Protein 6ESX (pdb70)

Secondary structure (DSSP, 8-state):
-PEEE-TTTHIIIIIT-SS-EEEEEE-TT-HHHHHSHHHHHHHHHHTTTT-EEEEEETTT--HHHHHHT--SSSEEEEEETTEEEEEEES---HHHHHHHHHHHHHHHHH-/-PEE--TTTHIIIIIT-SS-EEEEEE-TT-HHHHHHHHHHHHHHHHTTTT-EEEEEETTT--HHHHHTT--SSSEEEEEETTEEEEEEES---HHHHHHHHHHHHHHHH-/-PEEE-TTTHIIIIIT-SS-EEEEEE-TT-HHHHHHHHHHHHHHHHTTTT-EEEEEETTT--HHHHHTT--SSSEEEEEETTEEEEEEES---HHHHHHHHHHHHHHHHT-

CATH classification: 3.40.30.10

Structure (mmCIF, N/CA/C/O backbone):
data_6ESX
#
_entry.id   6ESX
#
_cell.length_a   85.100
_cell.length_b   85.100
_cell.length_c   105.380
_cell.angle_alpha   90.00
_cell.angle_beta   90.00
_cell.angle_gamma   120.00
#
_symmetry.space_group_name_H-M   'P 65'
#
loop_
_entity.id
_entity.type
_entity.pdbx_description
1 polymer 'Thioredoxin 1'
2 water water
#
loop_
_atom_site.group_PDB
_atom_site.id
_atom_site.type_symbol
_atom_site.label_atom_id
_atom_site.label_alt_id
_atom_site.label_comp_id
_atom_site.label_asym_id
_atom_site.label_entity_id
_atom_site.label_seq_id
_atom_site.pdbx_PDB_ins_code
_atom_site.Cartn_x
_atom_site.Cartn_y
_atom_site.Cartn_z
_atom_site.occupancy
_atom_site.B_iso_or_equiv
_atom_site.auth_seq_id
_atom_site.auth_comp_id
_atom_site.auth_asym_id
_atom_site.auth_atom_id
_atom_site.pdbx_PDB_model_num
ATOM 1 N N . SER A 1 2 ? 9.546 32.435 68.879 1.00 11.45 2 SER A N 1
ATOM 2 C CA . SER A 1 2 ? 8.602 32.697 67.776 1.00 26.59 2 SER A CA 1
ATOM 3 C C . SER A 1 2 ? 9.276 32.483 66.421 1.00 27.45 2 SER A C 1
ATOM 4 O O . SER A 1 2 ? 10.501 32.517 66.336 1.00 26.29 2 SER A O 1
ATOM 7 N N . THR A 1 3 ? 8.478 32.299 65.362 1.00 27.47 3 THR A N 1
ATOM 8 C CA . THR A 1 3 ? 8.998 32.032 64.023 1.00 14.95 3 THR A CA 1
ATOM 9 C C . THR A 1 3 ? 9.347 33.318 63.283 1.00 21.45 3 THR A C 1
ATOM 10 O O . THR A 1 3 ? 8.756 34.378 63.515 1.00 34.52 3 THR A O 1
ATOM 14 N N . VAL A 1 4 ? 10.310 33.196 62.370 1.00 17.49 4 VAL A N 1
ATOM 15 C CA . VAL A 1 4 ? 10.774 34.295 61.530 1.00 14.76 4 VAL A CA 1
ATOM 16 C C . VAL A 1 4 ? 9.954 34.281 60.247 1.00 14.57 4 VAL A C 1
ATOM 17 O O . VAL A 1 4 ? 9.941 33.276 59.533 1.00 27.41 4 VAL A O 1
ATOM 21 N N . ALA A 1 5 ? 9.297 35.395 59.926 1.00 20.08 5 ALA A N 1
ATOM 22 C CA . ALA A 1 5 ? 8.558 35.505 58.670 1.00 20.01 5 ALA A CA 1
ATOM 23 C C . ALA A 1 5 ? 9.498 36.001 57.578 1.00 27.20 5 ALA A C 1
ATOM 24 O O . ALA A 1 5 ? 10.060 37.097 57.679 1.00 35.02 5 ALA A O 1
ATOM 26 N N . VAL A 1 6 ? 9.675 35.195 56.544 1.00 26.79 6 VAL A N 1
ATOM 27 C CA . VAL A 1 6 ? 10.629 35.478 55.486 1.00 10.20 6 VAL A CA 1
ATOM 28 C C . VAL A 1 6 ? 9.882 35.769 54.191 1.00 12.96 6 VAL A C 1
ATOM 29 O O . VAL A 1 6 ? 8.891 35.101 53.872 1.00 18.39 6 VAL A O 1
ATOM 33 N N . THR A 1 7 ? 10.363 36.774 53.446 1.00 19.14 7 THR A N 1
ATOM 34 C CA . THR A 1 7 ? 9.836 37.196 52.147 1.00 16.88 7 THR A CA 1
ATOM 35 C C . THR A 1 7 ? 10.854 36.909 51.050 1.00 16.51 7 THR A C 1
ATOM 36 O O . THR A 1 7 ? 11.971 36.454 51.307 1.00 21.15 7 THR A O 1
ATOM 40 N N . ASP A 1 8 ? 10.458 37.172 49.804 1.00 17.34 8 ASP A N 1
ATOM 41 C CA . ASP A 1 8 ? 11.399 36.999 48.699 1.00 15.44 8 ASP A CA 1
ATOM 42 C C . ASP A 1 8 ? 12.588 37.929 48.853 1.00 16.09 8 ASP A C 1
ATOM 43 O O . ASP A 1 8 ? 13.718 37.570 48.507 1.00 23.57 8 ASP A O 1
ATOM 48 N N . ALA A 1 9 ? 12.350 39.129 49.383 1.00 21.47 9 ALA A N 1
ATOM 49 C CA . ALA A 1 9 ? 13.419 40.111 49.513 1.00 16.48 9 ALA A CA 1
ATOM 50 C C . ALA A 1 9 ? 14.400 39.734 50.619 1.00 24.38 9 ALA A C 1
ATOM 51 O O . ALA A 1 9 ? 15.598 40.046 50.522 1.00 20.00 9 ALA A O 1
ATOM 53 N N . THR A 1 10 ? 13.910 39.073 51.673 1.00 22.90 10 THR A N 1
ATOM 54 C CA . THR A 1 10 ? 14.703 38.732 52.847 1.00 20.98 10 THR A CA 1
ATOM 55 C C . THR A 1 10 ? 15.167 37.280 52.883 1.00 17.66 10 THR A C 1
ATOM 56 O O . THR A 1 10 ? 15.827 36.889 53.847 1.00 16.78 10 THR A O 1
ATOM 60 N N . PHE A 1 11 ? 14.860 36.477 51.863 1.00 26.78 11 PHE A N 1
ATOM 61 C CA . PHE A 1 11 ? 15.164 35.052 51.945 1.00 24.29 11 PHE A CA 1
ATOM 62 C C . PHE A 1 11 ? 16.660 34.770 51.968 1.00 25.92 11 PHE A C 1
ATOM 63 O O . PHE A 1 11 ? 17.118 33.874 52.688 1.00 24.35 11 PHE A O 1
ATOM 71 N N . GLU A 1 12 ? 17.445 35.488 51.180 1.00 26.43 12 GLU A N 1
ATOM 72 C CA . GLU A 1 12 ? 18.846 35.114 51.167 1.00 24.73 12 GLU A CA 1
ATOM 73 C C . GLU A 1 12 ? 19.523 35.514 52.481 1.00 29.01 12 GLU A C 1
ATOM 74 O O . GLU A 1 12 ? 20.401 34.792 52.966 1.00 35.40 12 GLU A O 1
ATOM 80 N N . ALA A 1 13 ? 19.081 36.607 53.115 1.00 19.53 13 ALA A N 1
ATOM 81 C CA . ALA A 1 13 ? 19.708 37.003 54.374 1.00 10.21 13 ALA A CA 1
ATOM 82 C C . ALA A 1 13 ? 19.163 36.205 55.557 1.00 20.87 13 ALA A C 1
ATOM 83 O O . ALA A 1 13 ? 19.921 35.851 56.468 1.00 25.42 13 ALA A O 1
ATOM 85 N N . ASP A 1 14 ? 17.850 35.953 55.599 1.00 14.69 14 ASP A N 1
ATOM 86 C CA . ASP A 1 14 ? 17.275 35.208 56.718 1.00 16.99 14 ASP A CA 1
ATOM 87 C C . ASP A 1 14 ? 17.562 33.713 56.635 1.00 17.68 14 ASP A C 1
ATOM 88 O O . ASP A 1 14 ? 17.589 33.037 57.672 1.00 24.30 14 ASP A O 1
ATOM 93 N N . VAL A 1 15 ? 17.794 33.178 55.435 1.00 17.73 15 VAL A N 1
ATOM 94 C CA . VAL A 1 15 ? 17.895 31.734 55.276 1.00 10.46 15 VAL A CA 1
ATOM 95 C C . VAL A 1 15 ? 19.213 31.270 54.647 1.00 11.80 15 VAL A C 1
ATOM 96 O O . VAL A 1 15 ? 19.937 30.457 55.240 1.00 10.63 15 VAL A O 1
ATOM 100 N N . LEU A 1 16 ? 19.556 31.737 53.446 1.00 10.47 16 LEU A N 1
ATOM 101 C CA . LEU A 1 16 ? 20.715 31.102 52.823 1.00 10.57 16 LEU A CA 1
ATOM 102 C C . LEU A 1 16 ? 22.021 31.547 53.462 1.00 10.62 16 LEU A C 1
ATOM 103 O O . LEU A 1 16 ? 22.989 30.779 53.466 1.00 16.94 16 LEU A O 1
ATOM 108 N N . LYS A 1 17 ? 22.053 32.725 54.084 1.00 10.54 17 LYS A N 1
ATOM 109 C CA . LYS A 1 17 ? 23.244 33.171 54.795 1.00 13.83 17 LYS A CA 1
ATOM 110 C C . LYS A 1 17 ? 23.152 32.928 56.304 1.00 28.04 17 LYS A C 1
ATOM 111 O O . LYS A 1 17 ? 23.965 33.470 57.061 1.00 31.35 17 LYS A O 1
ATOM 115 N N . SER A 1 18 ? 22.241 32.055 56.746 1.00 33.60 18 SER A N 1
ATOM 116 C CA . SER A 1 18 ? 22.128 31.712 58.162 1.00 23.31 18 SER A CA 1
ATOM 117 C C . SER A 1 18 ? 23.294 30.839 58.617 1.00 26.99 18 SER A C 1
ATOM 118 O O . SER A 1 18 ? 23.722 29.919 57.912 1.00 40.67 18 SER A O 1
ATOM 121 N N . SER A 1 19 ? 23.781 31.114 59.825 1.00 21.62 19 SER A N 1
ATOM 122 C CA . SER A 1 19 ? 24.839 30.350 60.469 1.00 19.58 19 SER A CA 1
ATOM 123 C C . SER A 1 19 ? 24.282 29.151 61.223 1.00 29.82 19 SER A C 1
ATOM 124 O O . SER A 1 19 ? 24.952 28.610 62.108 1.00 41.82 19 SER A O 1
ATOM 126 N N . LYS A 1 20 ? 23.044 28.768 60.931 1.00 29.15 20 LYS A N 1
ATOM 127 C CA . LYS A 1 20 ? 22.361 27.692 61.631 1.00 29.91 20 LYS A CA 1
ATOM 128 C C . LYS A 1 20 ? 21.403 27.019 60.664 1.00 28.61 20 LYS A C 1
ATOM 129 O O . LYS A 1 20 ? 20.969 27.653 59.694 1.00 31.29 20 LYS A O 1
ATOM 135 N N . PRO A 1 21 ? 21.077 25.744 60.871 1.00 29.14 21 PRO A N 1
ATOM 136 C CA . PRO A 1 21 ? 20.001 25.124 60.086 1.00 22.59 21 PRO A CA 1
ATOM 137 C C . PRO A 1 21 ? 18.731 25.964 60.149 1.00 22.38 21 PRO A C 1
ATOM 138 O O . PRO A 1 21 ? 18.356 26.491 61.202 1.00 23.88 21 PRO A O 1
ATOM 142 N N . VAL A 1 22 ? 18.065 26.097 59.011 1.00 11.12 22 VAL A N 1
ATOM 143 C CA . VAL A 1 22 ? 16.784 26.783 58.944 1.00 12.81 22 VAL A CA 1
ATOM 144 C C . VAL A 1 22 ? 15.737 25.782 58.492 1.00 11.06 22 VAL A C 1
ATOM 145 O O . VAL A 1 22 ? 15.966 25.020 57.549 1.00 12.91 22 VAL A O 1
ATOM 149 N N . LEU A 1 23 ? 14.610 25.761 59.174 1.00 11.08 23 LEU A N 1
ATOM 150 C CA . LEU A 1 23 ? 13.455 25.015 58.705 1.00 13.54 23 LEU A CA 1
ATOM 151 C C . LEU A 1 23 ? 12.483 26.006 58.094 1.00 10.98 23 LEU A C 1
ATOM 152 O O . LEU A 1 23 ? 11.820 26.758 58.811 1.00 10.95 23 LEU A O 1
ATOM 157 N N . VAL A 1 24 ? 12.382 25.987 56.772 1.00 11.96 24 VAL A N 1
ATOM 158 C CA . VAL A 1 24 ? 11.515 26.901 56.045 1.00 11.39 24 VAL A CA 1
ATOM 159 C C . VAL A 1 24 ? 10.187 26.201 55.803 1.00 15.88 24 VAL A C 1
ATOM 160 O O . VAL A 1 24 ? 10.144 25.097 55.247 1.00 20.20 24 VAL A O 1
ATOM 164 N N . ASP A 1 25 ? 9.102 26.835 56.221 1.00 14.17 25 ASP A N 1
ATOM 165 C CA . ASP A 1 25 ? 7.771 26.285 56.050 1.00 11.79 25 ASP A CA 1
ATOM 166 C C . ASP A 1 25 ? 7.017 27.131 55.046 1.00 15.75 25 ASP A C 1
ATOM 167 O O . ASP A 1 25 ? 6.867 28.343 55.233 1.00 21.65 25 ASP A O 1
ATOM 172 N N . PHE A 1 26 ? 6.588 26.494 53.964 1.00 14.10 26 PHE A N 1
ATOM 173 C CA . PHE A 1 26 ? 5.805 27.140 52.926 1.00 16.60 26 PHE A CA 1
ATOM 174 C C . PHE A 1 26 ? 4.317 26.961 53.196 1.00 22.33 26 PHE A C 1
ATOM 175 O O . PHE A 1 26 ? 3.850 25.838 53.420 1.00 26.64 26 PHE A O 1
ATOM 183 N N . TRP A 1 27 ? 3.584 28.071 53.217 1.00 10.66 27 TRP A N 1
ATOM 184 C CA . TRP A 1 27 ? 2.177 28.031 53.580 1.00 10.74 27 TRP A CA 1
ATOM 185 C C . TRP A 1 27 ? 1.385 29.057 52.770 1.00 22.95 27 TRP A C 1
ATOM 186 O O . TRP A 1 27 ? 1.942 29.923 52.080 1.00 10.53 27 TRP A O 1
ATOM 197 N N . ALA A 1 28 ? 0.061 28.970 52.901 1.00 12.88 28 ALA A N 1
ATOM 198 C CA . ALA A 1 28 ? -0.852 29.958 52.353 1.00 19.98 28 ALA A CA 1
ATOM 199 C C . ALA A 1 28 ? -2.011 30.118 53.316 1.00 10.81 28 ALA A C 1
ATOM 200 O O . ALA A 1 28 ? -2.413 29.164 53.977 1.00 10.94 28 ALA A O 1
ATOM 202 N N . GLU A 1 29 ? -2.574 31.328 53.357 1.00 10.79 29 GLU A N 1
ATOM 203 C CA . GLU A 1 29 ? -3.638 31.587 54.315 1.00 12.75 29 GLU A CA 1
ATOM 204 C C . GLU A 1 29 ? -4.871 30.735 54.043 1.00 21.15 29 GLU A C 1
ATOM 205 O O . GLU A 1 29 ? -5.711 30.595 54.932 1.00 37.34 29 GLU A O 1
ATOM 207 N N . TRP A 1 30 ? -5.005 30.179 52.834 1.00 27.88 30 TRP A N 1
ATOM 208 C CA . TRP A 1 30 ? -6.164 29.395 52.412 1.00 11.10 30 TRP A CA 1
ATOM 209 C C . TRP A 1 30 ? -6.012 27.900 52.644 1.00 32.35 30 TRP A C 1
ATOM 210 O O . TRP A 1 30 ? -6.954 27.154 52.361 1.00 36.05 30 TRP A O 1
ATOM 221 N N . CYS A 1 31 ? -4.849 27.434 53.090 1.00 27.83 31 CYS A N 1
ATOM 222 C CA A CYS A 1 31 ? -4.618 26.011 53.300 0.79 29.09 31 CYS A CA 1
ATOM 223 C CA B CYS A 1 31 ? -4.622 26.013 53.299 0.21 29.70 31 CYS A CA 1
ATOM 224 C C . CYS A 1 31 ? -4.942 25.633 54.738 1.00 36.04 31 CYS A C 1
ATOM 225 O O . CYS A 1 31 ? -4.552 26.331 55.681 1.00 53.65 31 CYS A O 1
ATOM 230 N N . GLY A 1 32 ? -5.666 24.527 54.901 1.00 25.98 32 GLY A N 1
ATOM 231 C CA . GLY A 1 32 ? -6.099 24.107 56.210 1.00 17.09 32 GLY A CA 1
ATOM 232 C C . GLY A 1 32 ? -5.012 23.392 56.980 1.00 25.33 32 GLY A C 1
ATOM 233 O O . GLY A 1 32 ? -4.715 23.716 58.139 1.00 24.72 32 GLY A O 1
ATOM 234 N N . PRO A 1 33 ? -4.408 22.379 56.352 1.00 22.25 33 PRO A N 1
ATOM 235 C CA . PRO A 1 33 ? -3.243 21.727 56.976 1.00 27.50 33 PRO A CA 1
ATOM 236 C C . PRO A 1 33 ? -2.177 22.718 57.411 1.00 29.74 33 PRO A C 1
ATOM 237 O O . PRO A 1 33 ? -1.548 22.532 58.456 1.00 36.71 33 PRO A O 1
ATOM 241 N N . CYS A 1 34 ? -1.959 23.778 56.630 1.00 19.06 34 CYS A N 1
ATOM 242 C CA A CYS A 1 34 ? -0.982 24.794 57.007 0.67 23.88 34 CYS A CA 1
ATOM 243 C CA B CYS A 1 34 ? -0.965 24.768 57.022 0.33 23.65 34 CYS A CA 1
ATOM 244 C C . CYS A 1 34 ? -1.333 25.431 58.340 1.00 26.10 34 CYS A C 1
ATOM 245 O O . CYS A 1 34 ? -0.440 25.847 59.091 1.00 32.67 34 CYS A O 1
ATOM 250 N N . LYS A 1 35 ? -2.625 25.535 58.640 1.00 15.69 35 LYS A N 1
ATOM 251 C CA . LYS A 1 35 ? -3.038 26.085 59.918 1.00 16.67 35 LYS A CA 1
ATOM 252 C C . LYS A 1 35 ? -3.090 25.022 61.001 1.00 19.32 35 LYS A C 1
ATOM 253 O O . LYS A 1 35 ? -3.038 25.354 62.187 1.00 20.51 35 LYS A O 1
ATOM 255 N N . GLN A 1 36 ? -3.106 23.753 60.615 1.00 17.85 36 GLN A N 1
ATOM 256 C CA . GLN A 1 36 ? -3.052 22.685 61.595 1.00 22.38 36 GLN A CA 1
ATOM 257 C C . GLN A 1 36 ? -1.656 22.582 62.210 1.00 36.20 36 GLN A C 1
ATOM 258 O O . GLN A 1 36 ? -1.523 22.482 63.434 1.00 52.71 36 GLN A O 1
ATOM 264 N N . ILE A 1 37 ? -0.598 22.654 61.387 1.00 32.46 37 ILE A N 1
ATOM 265 C CA . ILE A 1 37 ? 0.774 22.551 61.897 1.00 19.51 37 ILE A CA 1
ATOM 266 C C . ILE A 1 37 ? 1.324 23.881 62.390 1.00 20.57 37 ILE A C 1
ATOM 267 O O . ILE A 1 37 ? 2.422 23.913 62.959 1.00 25.20 37 ILE A O 1
ATOM 271 N N . ALA A 1 38 ? 0.600 24.980 62.202 1.00 29.44 38 ALA A N 1
ATOM 272 C CA . ALA A 1 38 ? 1.150 26.280 62.572 1.00 36.54 38 ALA A CA 1
ATOM 273 C C . ALA A 1 38 ? 1.449 26.381 64.061 1.00 40.77 38 ALA A C 1
ATOM 274 O O . ALA A 1 38 ? 2.493 26.962 64.409 1.00 42.42 38 ALA A O 1
ATOM 276 N N . PRO A 1 39 ? 0.606 25.881 64.977 1.00 36.13 39 PRO A N 1
ATOM 277 C CA . PRO A 1 39 ? 1.015 25.895 66.392 1.00 28.28 39 PRO A CA 1
ATOM 278 C C . PRO A 1 39 ? 2.228 25.031 66.652 1.00 28.18 39 PRO A C 1
ATOM 279 O O . PRO A 1 39 ? 3.130 25.454 67.384 1.00 40.61 39 PRO A O 1
ATOM 283 N N . ALA A 1 40 ? 2.281 23.834 66.061 1.00 21.73 40 ALA A N 1
ATOM 284 C CA . ALA A 1 40 ? 3.414 22.943 66.287 1.00 12.23 40 ALA A CA 1
ATOM 285 C C . ALA A 1 40 ? 4.737 23.620 65.974 1.00 27.35 40 ALA A C 1
ATOM 286 O O . ALA A 1 40 ? 5.731 23.375 66.662 1.00 39.82 40 ALA A O 1
ATOM 288 N N . LEU A 1 41 ? 4.785 24.469 64.943 1.00 21.23 41 LEU A N 1
ATOM 289 C CA . LEU A 1 41 ? 6.064 25.098 64.632 1.00 14.24 41 LEU A CA 1
ATOM 290 C C . LEU A 1 41 ? 6.380 26.285 65.525 1.00 12.60 41 LEU A C 1
ATOM 291 O O . LEU A 1 41 ? 7.559 26.638 65.664 1.00 12.95 41 LEU A O 1
ATOM 296 N N . GLU A 1 42 ? 5.372 26.920 66.128 1.00 12.15 42 GLU A N 1
ATOM 297 C CA . GLU A 1 42 ? 5.705 27.919 67.133 1.00 13.75 42 GLU A CA 1
ATOM 298 C C . GLU A 1 42 ? 6.233 27.253 68.394 1.00 21.47 42 GLU A C 1
ATOM 299 O O . GLU A 1 42 ? 7.088 27.826 69.084 1.00 23.63 42 GLU A O 1
ATOM 305 N N . GLN A 1 43 ? 5.780 26.032 68.691 1.00 12.07 43 GLN A N 1
ATOM 306 C CA . GLN A 1 43 ? 6.400 25.300 69.788 1.00 25.73 43 GLN A CA 1
ATOM 307 C C . GLN A 1 43 ? 7.830 24.889 69.440 1.00 23.87 43 GLN A C 1
ATOM 308 O O . GLN A 1 43 ? 8.753 25.122 70.234 1.00 23.91 43 GLN A O 1
ATOM 314 N N . LEU A 1 44 ? 8.057 24.357 68.233 1.00 17.63 44 LEU A N 1
ATOM 315 C CA . LEU A 1 44 ? 9.423 23.971 67.889 1.00 19.72 44 LEU A CA 1
ATOM 316 C C . LEU A 1 44 ? 10.321 25.191 67.766 1.00 27.31 44 LEU A C 1
ATOM 317 O O . LEU A 1 44 ? 11.528 25.098 68.015 1.00 30.03 44 LEU A O 1
ATOM 322 N N . SER A 1 45 ? 9.756 26.338 67.382 1.00 27.12 45 SER A N 1
ATOM 323 C CA . SER A 1 45 ? 10.570 27.540 67.274 1.00 27.51 45 SER A CA 1
ATOM 324 C C . SER A 1 45 ? 11.249 27.859 68.592 1.00 26.04 45 SER A C 1
ATOM 325 O O . SER A 1 45 ? 12.448 28.167 68.616 1.00 20.54 45 SER A O 1
ATOM 328 N N . GLU A 1 46 ? 10.509 27.714 69.705 1.00 28.52 46 GLU A N 1
ATOM 329 C CA . GLU A 1 46 ? 11.031 28.013 71.034 1.00 23.24 46 GLU A CA 1
ATOM 330 C C . GLU A 1 46 ? 11.810 26.833 71.600 1.00 28.48 46 GLU A C 1
ATOM 331 O O . GLU A 1 46 ? 12.899 27.022 72.152 1.00 32.71 46 GLU A O 1
ATOM 333 N N . GLU A 1 47 ? 11.293 25.610 71.431 1.00 25.42 47 GLU A N 1
ATOM 334 C CA . GLU A 1 47 ? 12.005 24.425 71.911 1.00 21.41 47 GLU A CA 1
ATOM 335 C C . GLU A 1 47 ? 13.395 24.320 71.283 1.00 24.45 47 GLU A C 1
ATOM 336 O O . GLU A 1 47 ? 14.360 23.934 71.953 1.00 26.59 47 GLU A O 1
ATOM 338 N N . LEU A 1 48 ? 13.517 24.645 69.996 1.00 23.46 48 LEU A N 1
ATOM 339 C CA . LEU A 1 48 ? 14.771 24.497 69.265 1.00 28.45 48 LEU A CA 1
ATOM 340 C C . LEU A 1 48 ? 15.505 25.823 69.065 1.00 26.20 48 LEU A C 1
ATOM 341 O O . LEU A 1 48 ? 16.399 25.907 68.206 1.00 21.13 48 LEU A O 1
ATOM 346 N N . ALA A 1 49 ? 15.153 26.856 69.836 1.00 21.17 49 ALA A N 1
ATOM 347 C CA . ALA A 1 49 ? 15.935 28.083 69.820 1.00 23.64 49 ALA A CA 1
ATOM 348 C C . ALA A 1 49 ? 17.402 27.779 70.103 1.00 27.12 49 ALA A C 1
ATOM 349 O O . ALA A 1 49 ? 17.733 26.879 70.883 1.00 36.80 49 ALA A O 1
ATOM 351 N N . ASP A 1 50 ? 18.290 28.535 69.462 1.00 21.60 50 ASP A N 1
ATOM 352 C CA . ASP A 1 50 ? 19.739 28.334 69.537 1.00 35.89 50 ASP A CA 1
ATOM 353 C C . ASP A 1 50 ? 20.208 27.046 68.861 1.00 40.78 50 ASP A C 1
ATOM 354 O O . ASP A 1 50 ? 21.390 26.690 68.976 1.00 39.74 50 ASP A O 1
ATOM 356 N N . VAL A 1 51 ? 19.314 26.313 68.192 1.00 39.01 51 VAL A N 1
ATOM 357 C CA . VAL A 1 51 ? 19.684 25.121 67.431 1.00 25.34 51 VAL A CA 1
ATOM 358 C C . VAL A 1 51 ? 19.187 25.205 65.994 1.00 21.59 51 VAL A C 1
ATOM 359 O O . VAL A 1 51 ? 19.942 24.932 65.051 1.00 18.63 51 VAL A O 1
ATOM 363 N N . VAL A 1 52 ? 17.914 25.555 65.806 1.00 19.06 52 VAL A N 1
ATOM 364 C CA . VAL A 1 52 ? 17.323 25.607 64.472 1.00 19.41 52 VAL A CA 1
ATOM 365 C C . VAL A 1 52 ? 16.427 26.821 64.367 1.00 16.99 52 VAL A C 1
ATOM 366 O O . VAL A 1 52 ? 15.489 26.966 65.155 1.00 27.62 52 VAL A O 1
ATOM 370 N N . THR A 1 53 ? 16.656 27.652 63.359 1.00 12.35 53 THR A N 1
ATOM 371 C CA . THR A 1 53 ? 15.690 28.697 63.058 1.00 13.02 53 THR A CA 1
ATOM 372 C C . THR A 1 53 ? 14.515 28.081 62.300 1.00 13.01 53 THR A C 1
ATOM 373 O O . THR A 1 53 ? 14.703 27.197 61.465 1.00 12.85 53 THR A O 1
ATOM 377 N N . ILE A 1 54 ? 13.295 28.488 62.635 1.00 11.04 54 ILE A N 1
ATOM 378 C CA . ILE A 1 54 ? 12.107 28.026 61.917 1.00 13.57 54 ILE A CA 1
ATOM 379 C C . ILE A 1 54 ? 11.448 29.212 61.232 1.00 16.42 54 ILE A C 1
ATOM 380 O O . ILE A 1 54 ? 10.871 30.081 61.897 1.00 18.51 54 ILE A O 1
ATOM 385 N N . ALA A 1 55 ? 11.505 29.229 59.897 1.00 16.50 55 ALA A N 1
ATOM 386 C CA . ALA A 1 55 ? 11.047 30.347 59.077 1.00 18.76 55 ALA A CA 1
ATOM 387 C C . ALA A 1 55 ? 9.726 30.005 58.409 1.00 14.22 55 ALA A C 1
ATOM 388 O O . ALA A 1 55 ? 9.458 28.840 58.102 1.00 15.47 55 ALA A O 1
ATOM 390 N N . LYS A 1 56 ? 8.905 31.028 58.170 1.00 10.60 56 LYS A N 1
ATOM 391 C CA . LYS A 1 56 ? 7.628 30.851 57.480 1.00 21.27 56 LYS A CA 1
ATOM 392 C C . LYS A 1 56 ? 7.616 31.736 56.243 1.00 17.00 56 LYS A C 1
ATOM 393 O O . LYS A 1 56 ? 7.829 32.951 56.337 1.00 10.40 56 LYS A O 1
ATOM 399 N N . VAL A 1 57 ? 7.379 31.121 55.090 1.00 10.44 57 VAL A N 1
ATOM 400 C CA . VAL A 1 57 ? 7.279 31.818 53.814 1.00 18.51 57 VAL A CA 1
ATOM 401 C C . VAL A 1 57 ? 5.864 31.650 53.281 1.00 18.30 57 VAL A C 1
ATOM 402 O O . VAL A 1 57 ? 5.359 30.525 53.170 1.00 20.52 57 VAL A O 1
ATOM 406 N N . ASN A 1 58 ? 5.226 32.765 52.957 1.00 10.29 58 ASN A N 1
ATOM 407 C CA . ASN A 1 58 ? 3.867 32.731 52.450 1.00 10.32 58 ASN A CA 1
ATOM 408 C C . ASN A 1 58 ? 3.948 32.742 50.932 1.00 10.24 58 ASN A C 1
ATOM 409 O O . ASN A 1 58 ? 4.440 33.710 50.339 1.00 10.15 58 ASN A O 1
ATOM 414 N N . ILE A 1 59 ? 3.459 31.662 50.309 1.00 10.28 59 ILE A N 1
ATOM 415 C CA . ILE A 1 59 ? 3.669 31.473 48.880 1.00 10.23 59 ILE A CA 1
ATOM 416 C C . ILE A 1 59 ? 2.805 32.402 48.048 1.00 17.47 59 ILE A C 1
ATOM 417 O O . ILE A 1 59 ? 3.080 32.588 46.857 1.00 22.67 59 ILE A O 1
ATOM 422 N N . GLU A 1 60 ? 1.808 33.044 48.653 1.00 10.20 60 GLU A N 1
ATOM 423 C CA . GLU A 1 60 ? 1.009 34.007 47.920 1.00 13.03 60 GLU A CA 1
ATOM 424 C C . GLU A 1 60 ? 1.603 35.395 47.939 1.00 13.55 60 GLU A C 1
ATOM 425 O O . GLU A 1 60 ? 1.441 36.126 46.959 1.00 25.00 60 GLU A O 1
ATOM 431 N N . ASP A 1 61 ? 2.398 35.727 48.947 1.00 18.59 61 ASP A N 1
ATOM 432 C CA . ASP A 1 61 ? 3.058 37.023 48.991 1.00 14.20 61 ASP A CA 1
ATOM 433 C C . ASP A 1 61 ? 4.456 36.982 48.418 1.00 10.86 61 ASP A C 1
ATOM 434 O O . ASP A 1 61 ? 4.951 38.011 47.959 1.00 13.37 61 ASP A O 1
ATOM 439 N N . SER A 1 62 ? 5.098 35.814 48.439 1.00 17.77 62 SER A N 1
ATOM 440 C CA . SER A 1 62 ? 6.483 35.646 48.001 1.00 16.17 62 SER A CA 1
ATOM 441 C C . SER A 1 62 ? 6.556 34.443 47.064 1.00 19.90 62 SER A C 1
ATOM 442 O O . SER A 1 62 ? 6.932 33.340 47.485 1.00 15.13 62 SER A O 1
ATOM 445 N N . PRO A 1 63 ? 6.274 34.645 45.764 1.00 18.60 63 PRO A N 1
ATOM 446 C CA . PRO A 1 63 ? 6.227 33.527 44.815 1.00 9.98 63 PRO A CA 1
ATOM 447 C C . PRO A 1 63 ? 7.588 32.999 44.358 1.00 19.66 63 PRO A C 1
ATOM 448 O O . PRO A 1 63 ? 7.674 31.843 43.936 1.00 18.31 63 PRO A O 1
ATOM 452 N N . THR A 1 64 ? 8.647 33.814 44.379 1.00 9.96 64 THR A N 1
ATOM 453 C CA . THR A 1 64 ? 9.875 33.405 43.701 1.00 12.66 64 THR A CA 1
ATOM 454 C C . THR A 1 64 ? 10.572 32.273 44.443 1.00 10.06 64 THR A C 1
ATOM 455 O O . THR A 1 64 ? 11.155 31.370 43.825 1.00 21.50 64 THR A O 1
ATOM 459 N N . THR A 1 65 ? 10.541 32.309 45.755 1.00 13.70 65 THR A N 1
ATOM 460 C CA . THR A 1 65 ? 11.288 31.349 46.551 1.00 10.15 65 THR A CA 1
ATOM 461 C C . THR A 1 65 ? 10.694 29.950 46.422 1.00 15.29 65 THR A C 1
ATOM 462 O O . THR A 1 65 ? 11.452 28.994 46.237 1.00 20.75 65 THR A O 1
ATOM 466 N N . PRO A 1 66 ? 9.366 29.767 46.483 1.00 10.23 66 PRO A N 1
ATOM 467 C CA . PRO A 1 66 ? 8.829 28.424 46.205 1.00 10.33 66 PRO A CA 1
ATOM 468 C C . PRO A 1 66 ? 9.044 27.958 44.771 1.00 10.37 66 PRO A C 1
ATOM 469 O O . PRO A 1 66 ? 9.309 26.771 44.551 1.00 11.51 66 PRO A O 1
ATOM 473 N N . SER A 1 67 ? 8.955 28.858 43.787 1.00 13.67 67 SER A N 1
ATOM 474 C CA . SER A 1 67 ? 9.273 28.480 42.418 1.00 10.33 67 SER A CA 1
ATOM 475 C C . SER A 1 67 ? 10.670 27.900 42.348 1.00 10.41 67 SER A C 1
ATOM 476 O O . SER A 1 67 ? 10.862 26.800 41.818 1.00 12.59 67 SER A O 1
ATOM 479 N N . ARG A 1 68 ? 11.646 28.592 42.958 1.00 10.37 68 ARG A N 1
ATOM 480 C CA . ARG A 1 68 ? 13.048 28.202 42.833 1.00 17.05 68 ARG A CA 1
ATOM 481 C C . ARG A 1 68 ? 13.332 26.824 43.430 1.00 10.60 68 ARG A C 1
ATOM 482 O O . ARG A 1 68 ? 14.276 26.156 43.008 1.00 10.72 68 ARG A O 1
ATOM 487 N N . TYR A 1 69 ? 12.558 26.379 44.415 1.00 10.61 69 TYR A N 1
ATOM 488 C CA . TYR A 1 69 ? 12.824 25.083 45.021 1.00 10.76 69 TYR A CA 1
ATOM 489 C C . TYR A 1 69 ? 11.742 24.036 44.728 1.00 17.02 69 TYR A C 1
ATOM 490 O O . TYR A 1 69 ? 11.721 22.970 45.359 1.00 10.97 69 TYR A O 1
ATOM 499 N N . GLY A 1 70 ? 10.882 24.280 43.750 1.00 10.79 70 GLY A N 1
ATOM 500 C CA . GLY A 1 70 ? 10.065 23.189 43.258 1.00 15.98 70 GLY A CA 1
ATOM 501 C C . GLY A 1 70 ? 8.929 22.801 44.176 1.00 20.93 70 GLY A C 1
ATOM 502 O O . GLY A 1 70 ? 8.582 21.615 44.269 1.00 22.75 70 GLY A O 1
ATOM 503 N N . VAL A 1 71 ? 8.319 23.781 44.838 1.00 23.60 71 VAL A N 1
ATOM 504 C CA . VAL A 1 71 ? 7.175 23.495 45.686 1.00 15.09 71 VAL A CA 1
ATOM 505 C C . VAL A 1 71 ? 5.983 23.203 44.792 1.00 14.96 71 VAL A C 1
ATOM 506 O O . VAL A 1 71 ? 5.659 23.981 43.890 1.00 22.29 71 VAL A O 1
ATOM 510 N N . ARG A 1 72 ? 5.344 22.067 45.013 1.00 10.97 72 ARG A N 1
ATOM 511 C CA . ARG A 1 72 ? 4.159 21.719 44.257 1.00 14.77 72 ARG A CA 1
ATOM 512 C C . ARG A 1 72 ? 2.920 21.642 45.130 1.00 21.39 72 ARG A C 1
ATOM 513 O O . ARG A 1 72 ? 1.802 21.752 44.600 1.00 21.50 72 ARG A O 1
ATOM 517 N N . GLY A 1 73 ? 3.083 21.420 46.441 1.00 13.59 73 GLY A N 1
ATOM 518 C CA . GLY A 1 73 ? 1.965 21.442 47.356 1.00 11.13 73 GLY A CA 1
ATOM 519 C C . GLY A 1 73 ? 2.370 22.088 48.663 1.00 16.46 73 GLY A C 1
ATOM 520 O O . GLY A 1 73 ? 3.555 22.313 48.922 1.00 21.66 73 GLY A O 1
ATOM 521 N N . ILE A 1 74 ? 1.360 22.413 49.469 1.00 14.09 74 ILE A N 1
ATOM 522 C CA . ILE A 1 74 ? 1.585 23.008 50.787 1.00 11.09 74 ILE A CA 1
ATOM 523 C C . ILE A 1 74 ? 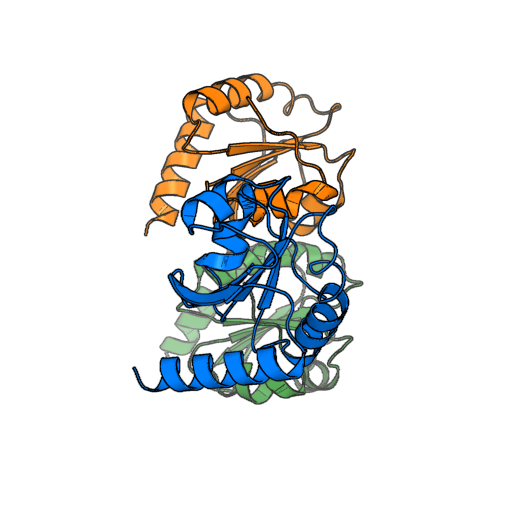0.716 22.307 51.840 1.00 16.04 74 ILE A C 1
ATOM 524 O O . ILE A 1 74 ? -0.410 21.871 51.554 1.00 26.71 74 ILE A O 1
ATOM 529 N N . PRO A 1 75 ? 1.212 22.233 53.079 1.00 11.31 75 PRO A N 1
ATOM 530 C CA . PRO A 1 75 ? 2.514 22.653 53.598 1.00 16.56 75 PRO A CA 1
ATOM 531 C C . PRO A 1 75 ? 3.687 21.900 52.990 1.00 22.45 75 PRO A C 1
ATOM 532 O O . PRO A 1 75 ? 3.606 20.711 52.705 1.00 13.37 75 PRO A O 1
ATOM 536 N N . THR A 1 76 ? 4.782 22.609 52.778 1.00 29.46 76 THR A N 1
ATOM 537 C CA . THR A 1 76 ? 6.043 21.994 52.416 1.00 18.74 76 THR A CA 1
ATOM 538 C C . THR A 1 76 ? 7.080 22.527 53.382 1.00 11.15 76 THR A C 1
ATOM 539 O O . THR A 1 76 ? 7.214 23.740 53.555 1.00 17.34 76 THR A O 1
ATOM 543 N N . MET A 1 77 ? 7.787 21.629 54.034 1.00 22.56 77 MET A N 1
ATOM 544 C CA . MET A 1 77 ? 8.858 22.010 54.935 1.00 26.99 77 MET A CA 1
ATOM 545 C C . MET A 1 77 ? 10.183 21.594 54.316 1.00 20.32 77 MET A C 1
ATOM 546 O O . MET A 1 77 ? 10.329 20.456 53.862 1.00 25.00 77 MET A O 1
ATOM 551 N N . MET A 1 78 ? 11.126 22.525 54.262 1.00 11.19 78 MET A N 1
ATOM 552 C CA . MET A 1 78 ? 12.452 22.268 53.719 1.00 18.45 78 MET A CA 1
ATOM 553 C C . MET A 1 78 ? 13.499 22.742 54.690 1.00 15.39 78 MET A C 1
ATOM 554 O O . MET A 1 78 ? 13.426 23.869 55.189 1.00 24.26 78 MET A O 1
ATOM 559 N N . LEU A 1 79 ? 14.504 21.912 54.895 1.00 16.61 79 LEU A N 1
ATOM 560 C CA . LEU A 1 79 ? 15.604 22.265 55.763 1.00 11.68 79 LEU A CA 1
ATOM 561 C C . LEU A 1 79 ? 16.743 22.795 54.903 1.00 15.04 79 LEU A C 1
ATOM 562 O O . LEU A 1 79 ? 17.069 22.213 53.862 1.00 19.16 79 LEU A O 1
ATOM 567 N N . PHE A 1 80 ? 17.310 23.924 55.313 1.00 12.84 80 PHE A N 1
ATOM 568 C CA . PHE A 1 80 ? 18.430 24.534 54.621 1.00 11.15 80 PHE A CA 1
ATOM 569 C C . PHE A 1 80 ? 19.652 24.491 55.515 1.00 11.24 80 PHE A C 1
ATOM 570 O O . PHE A 1 80 ? 19.539 24.604 56.736 1.00 11.26 80 PHE A O 1
ATOM 578 N N . ARG A 1 81 ? 20.816 24.304 54.910 1.00 17.65 81 ARG A N 1
ATOM 579 C CA . ARG A 1 81 ? 22.039 24.254 55.700 1.00 21.20 81 ARG A CA 1
ATOM 580 C C . ARG A 1 81 ? 23.151 24.841 54.854 1.00 20.13 81 ARG A C 1
ATOM 581 O O . ARG A 1 81 ? 23.430 24.332 53.766 1.00 22.16 81 ARG A O 1
ATOM 589 N N . ASP A 1 82 ? 23.769 25.905 55.364 1.00 24.28 82 ASP A N 1
ATOM 590 C CA . ASP A 1 82 ? 24.817 26.658 54.671 1.00 21.15 82 ASP A CA 1
ATOM 591 C C . ASP A 1 82 ? 24.459 26.924 53.214 1.00 14.16 82 ASP A C 1
ATOM 592 O O . ASP A 1 82 ? 25.227 26.648 52.298 1.00 19.56 82 ASP A O 1
ATOM 597 N N . GLY A 1 83 ? 23.275 27.497 53.013 1.00 11.07 83 GLY A N 1
ATOM 598 C CA . GLY A 1 83 ? 22.846 27.966 51.715 1.00 17.53 83 GLY A CA 1
ATOM 599 C C . GLY A 1 83 ? 22.233 26.913 50.822 1.00 25.18 83 GLY A C 1
ATOM 600 O O . GLY A 1 83 ? 21.814 27.241 49.701 1.00 32.34 83 GLY A O 1
ATOM 601 N N . GLN A 1 84 ? 22.161 25.662 51.271 1.00 15.02 84 GLN A N 1
ATOM 602 C CA . GLN A 1 84 ? 21.690 24.573 50.434 1.00 13.17 84 GLN A CA 1
ATOM 603 C C . GLN A 1 84 ? 20.486 23.890 51.056 1.00 20.32 84 GLN A C 1
ATOM 604 O O . GLN A 1 84 ? 20.430 23.707 52.277 1.00 31.83 84 GLN A O 1
ATOM 610 N N . MET A 1 85 ? 19.542 23.490 50.201 1.00 17.31 85 MET A N 1
ATOM 611 C CA . MET A 1 85 ? 18.379 22.720 50.624 1.00 15.85 85 MET A CA 1
ATOM 612 C C . MET A 1 85 ? 18.722 21.243 50.675 1.00 23.76 85 MET A C 1
ATOM 613 O O . MET A 1 85 ? 19.078 20.658 49.649 1.00 33.26 85 MET A O 1
ATOM 618 N N . THR A 1 86 ? 18.581 20.632 51.856 1.00 25.13 86 THR A 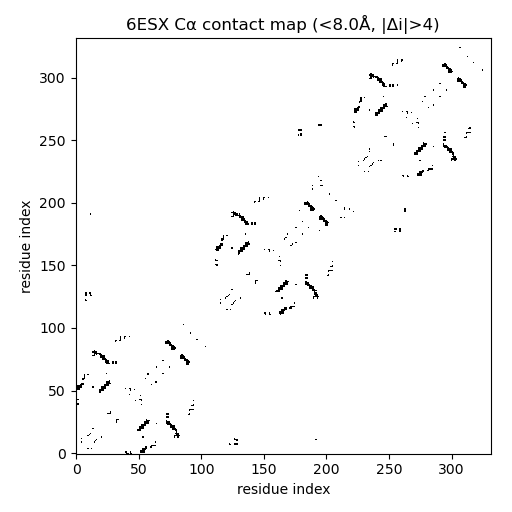N 1
ATOM 619 C CA . THR A 1 86 ? 19.093 19.288 52.095 1.00 15.70 86 THR A CA 1
ATOM 620 C C . THR A 1 86 ? 18.026 18.213 52.232 1.00 15.29 86 THR A C 1
ATOM 621 O O . THR A 1 86 ? 18.354 17.034 52.094 1.00 35.68 86 THR A O 1
ATOM 625 N N . SER A 1 87 ? 16.773 18.578 52.478 1.00 14.05 87 SER A N 1
ATOM 626 C CA . SER A 1 87 ? 15.724 17.621 52.816 1.00 16.04 87 SER A CA 1
ATOM 627 C C . SER A 1 87 ? 14.374 18.325 52.659 1.00 17.73 87 SER A C 1
ATOM 628 O O . SER A 1 87 ? 14.312 19.551 52.554 1.00 11.62 87 SER A O 1
ATOM 631 N N . MET A 1 88 ? 13.292 17.551 52.611 1.00 20.45 88 MET A N 1
ATOM 632 C CA . MET A 1 88 ? 11.980 18.189 52.559 1.00 22.63 88 MET A CA 1
ATOM 633 C C . MET A 1 88 ? 10.909 17.225 53.048 1.00 23.53 88 MET A C 1
ATOM 634 O O . MET A 1 88 ? 11.101 16.006 53.059 1.00 27.67 88 MET A O 1
ATOM 639 N N . LYS A 1 89 ? 9.773 17.801 53.453 1.00 21.56 89 LYS A N 1
ATOM 640 C CA . LYS A 1 89 ? 8.598 17.055 53.888 1.00 20.93 89 LYS A CA 1
ATOM 641 C C . LYS A 1 89 ? 7.363 17.783 53.401 1.00 32.84 89 LYS A C 1
ATOM 642 O O . LYS A 1 89 ? 7.270 19.006 53.534 1.00 40.02 89 LYS A O 1
ATOM 648 N N . VAL A 1 90 ? 6.437 17.031 52.815 1.00 33.24 90 VAL A N 1
ATOM 649 C CA . VAL A 1 90 ? 5.218 17.572 52.236 1.00 17.74 90 VAL A CA 1
ATOM 650 C C . VAL A 1 90 ? 4.051 17.128 53.095 1.00 21.99 90 VAL A C 1
ATOM 651 O O . VAL A 1 90 ? 4.044 16.008 53.615 1.00 37.28 90 VAL A O 1
ATOM 655 N N . GLY A 1 91 ? 3.082 18.011 53.267 1.00 23.83 91 GLY A N 1
ATOM 656 C CA . GLY A 1 91 ? 1.883 17.695 54.013 1.00 26.13 91 GLY A CA 1
ATOM 657 C C . GLY A 1 91 ? 2.018 17.905 55.513 1.00 25.51 91 GLY A C 1
ATOM 658 O O . GLY A 1 91 ? 3.111 17.950 56.078 1.00 29.82 91 GLY A O 1
ATOM 659 N N . ALA A 1 92 ? 0.860 18.018 56.161 1.00 26.45 92 ALA A N 1
ATOM 660 C CA . ALA A 1 92 ? 0.811 18.145 57.612 1.00 35.58 92 ALA A CA 1
ATOM 661 C C . ALA A 1 92 ? 1.423 16.916 58.274 1.00 45.68 92 ALA A C 1
ATOM 662 O O . ALA A 1 92 ? 1.420 15.813 57.722 1.00 52.49 92 ALA A O 1
ATOM 664 N N . MET A 1 93 ? 1.980 17.123 59.466 1.00 44.77 93 MET A N 1
ATOM 665 C CA . MET A 1 93 ? 2.747 16.068 60.103 1.00 40.93 93 MET A CA 1
ATOM 666 C C . MET A 1 93 ? 2.762 16.329 61.598 1.00 44.04 93 MET A C 1
ATOM 667 O O . MET A 1 93 ? 2.848 17.498 62.006 1.00 42.81 93 MET A O 1
ATOM 672 N N .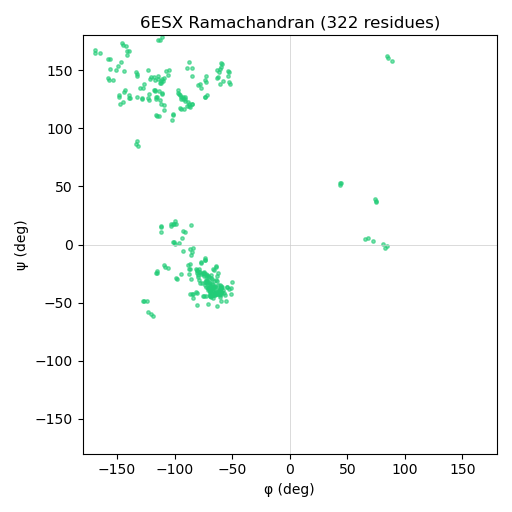 PRO A 1 94 ? 2.669 15.293 62.439 1.00 33.69 94 PRO A N 1
ATOM 673 C CA . PRO A 1 94 ? 2.719 15.503 63.892 1.00 26.98 94 PRO A CA 1
ATOM 674 C C . PRO A 1 94 ? 4.009 16.181 64.322 1.00 31.24 94 PRO A C 1
ATOM 675 O O . PRO A 1 94 ? 5.038 16.104 63.646 1.00 36.46 94 PRO A O 1
ATOM 679 N N . LYS A 1 95 ? 3.943 16.855 65.472 1.00 30.05 95 LYS A N 1
ATOM 680 C CA . LYS A 1 95 ? 5.125 17.553 65.966 1.00 19.27 95 LYS A CA 1
ATOM 681 C C . LYS A 1 95 ? 6.288 16.594 66.182 1.00 22.92 95 LYS A C 1
ATOM 682 O O . LYS A 1 95 ? 7.447 16.949 65.942 1.00 28.48 95 LYS A O 1
ATOM 688 N N . GLN A 1 96 ? 6.009 15.374 66.633 1.00 25.15 96 GLN A N 1
ATOM 689 C CA . GLN A 1 96 ? 7.109 14.465 66.933 1.00 26.54 96 GLN A CA 1
ATOM 690 C C . GLN A 1 96 ? 7.753 13.904 65.670 1.00 24.70 96 GLN A C 1
ATOM 691 O O . GLN A 1 96 ? 8.954 13.610 65.685 1.00 33.42 96 GLN A O 1
ATOM 693 N N . LYS A 1 97 ? 7.008 13.798 64.562 1.00 21.90 97 LYS A N 1
ATOM 694 C CA . LYS A 1 97 ? 7.621 13.333 63.318 1.00 19.87 97 LYS A CA 1
ATOM 695 C C . LYS A 1 97 ? 8.618 14.346 62.775 1.00 24.64 97 LYS A C 1
ATOM 696 O O . LYS A 1 97 ? 9.665 13.955 62.232 1.00 12.96 97 LYS A O 1
ATOM 699 N N . ILE A 1 98 ? 8.338 15.641 62.976 1.00 20.22 98 ILE A N 1
ATOM 700 C CA . ILE A 1 98 ? 9.226 16.701 62.517 1.00 16.78 98 ILE A CA 1
ATOM 701 C C . ILE A 1 98 ? 10.512 16.711 63.331 1.00 23.58 98 ILE A C 1
ATOM 702 O O . ILE A 1 98 ? 11.603 16.924 62.786 1.00 35.21 98 ILE A O 1
ATOM 707 N N . LEU A 1 99 ? 10.406 16.498 64.650 1.00 21.46 99 LEU A N 1
ATOM 708 C CA . LEU A 1 99 ? 11.597 16.326 65.485 1.00 25.02 99 LEU A CA 1
ATOM 709 C C . LEU A 1 99 ? 12.411 15.123 65.048 1.00 25.81 99 LEU A C 1
ATOM 710 O O . LEU A 1 99 ? 13.649 15.180 65.039 1.00 27.40 99 LEU A O 1
ATOM 715 N N . GLU A 1 100 ? 11.740 14.005 64.722 1.00 21.31 100 GLU A N 1
ATOM 716 C CA . GLU A 1 100 ? 12.497 12.830 64.314 1.00 20.40 100 GLU A CA 1
ATOM 717 C C . GLU A 1 100 ? 13.234 13.134 63.025 1.00 17.43 100 GLU A C 1
ATOM 718 O O . GLU A 1 100 ? 14.433 12.846 62.900 1.00 13.63 100 GLU A O 1
ATOM 720 N N . TRP A 1 101 ? 12.551 13.830 62.111 1.00 19.89 101 TRP A N 1
ATOM 721 C CA . TRP A 1 101 ? 13.153 14.207 60.841 1.00 12.84 101 TRP A CA 1
ATOM 722 C C . TRP A 1 101 ? 14.325 15.164 61.039 1.00 12.70 101 TRP A C 1
ATOM 723 O O . TRP A 1 101 ? 15.388 14.983 60.435 1.00 18.13 101 TRP A O 1
ATOM 734 N N . LEU A 1 102 ? 14.187 16.150 61.920 1.00 12.58 102 LEU A N 1
ATOM 735 C CA . LEU A 1 102 ? 15.319 17.040 62.113 1.00 12.46 102 LEU A CA 1
ATOM 736 C C . LEU A 1 102 ? 16.454 16.354 62.858 1.00 22.45 102 LEU A C 1
ATOM 737 O O . LEU A 1 102 ? 17.617 16.744 62.709 1.00 12.61 102 LEU A O 1
ATOM 742 N N . ASN A 1 103 ? 16.143 15.342 63.665 1.00 17.65 103 ASN A N 1
ATOM 743 C CA . ASN A 1 103 ? 17.203 14.611 64.344 1.00 14.99 103 ASN A CA 1
ATOM 744 C C . ASN A 1 103 ? 18.007 13.804 63.334 1.00 17.47 103 ASN A C 1
ATOM 745 O O . ASN A 1 103 ? 19.243 13.803 63.372 1.00 13.25 103 ASN A O 1
ATOM 750 N N . GLU A 1 104 ? 17.326 13.189 62.363 1.00 13.24 104 GLU A N 1
ATOM 751 C CA . GLU A 1 104 ? 18.054 12.394 61.390 1.00 16.39 104 GLU A CA 1
ATOM 752 C C . GLU A 1 104 ? 18.714 13.260 60.336 1.00 19.13 104 GLU A C 1
ATOM 753 O O . GLU A 1 104 ? 19.786 12.902 59.831 1.00 13.28 104 GLU A O 1
ATOM 759 N N . ALA A 1 105 ? 18.117 14.405 60.014 1.00 21.65 105 ALA A N 1
ATOM 760 C CA . ALA A 1 105 ? 18.828 15.375 59.193 1.00 12.73 105 ALA A CA 1
ATOM 761 C C . ALA A 1 105 ? 20.109 15.842 59.877 1.00 17.84 105 ALA A C 1
ATOM 762 O O . ALA A 1 105 ? 21.153 15.967 59.228 1.00 15.16 105 ALA A O 1
ATOM 764 N N . GLY A 1 106 ? 20.057 16.068 61.196 1.00 12.75 106 GLY A N 1
ATOM 765 C CA . GLY A 1 106 ? 21.240 16.522 61.913 1.00 12.76 106 GLY A CA 1
ATOM 766 C C . GLY A 1 106 ? 22.312 15.452 62.026 1.00 21.12 106 GLY A C 1
ATOM 767 O O . GLY A 1 106 ? 23.510 15.747 61.949 1.00 25.20 106 GLY A O 1
ATOM 768 N N . VAL A 1 107 ? 21.901 14.195 62.209 1.00 13.25 107 VAL A N 1
ATOM 769 C CA . VAL A 1 107 ? 22.867 13.103 62.261 1.00 16.51 107 VAL A CA 1
ATOM 770 C C . VAL A 1 107 ? 23.531 12.919 60.906 1.00 29.41 107 VAL A C 1
ATOM 771 O O . VAL A 1 107 ? 24.760 12.835 60.805 1.00 30.20 107 VAL A O 1
ATOM 775 N N . GLN A 1 108 ? 22.734 12.907 59.840 1.00 31.81 108 GLN A N 1
ATOM 776 C CA . GLN A 1 108 ? 23.292 12.685 58.515 1.00 13.51 108 GLN A CA 1
ATOM 777 C C . GLN A 1 108 ? 24.232 13.817 58.110 1.00 13.34 108 GLN A C 1
ATOM 778 O O . GLN A 1 108 ? 25.268 13.580 57.483 1.00 35.22 108 GLN A O 1
ATOM 784 N N . ALA A 1 109 ? 23.911 15.051 58.480 1.00 13.08 109 ALA A N 1
ATOM 785 C CA . ALA A 1 109 ? 24.796 16.147 58.123 1.00 12.94 109 ALA A CA 1
ATOM 786 C C . ALA A 1 109 ? 26.108 16.075 58.876 1.00 16.52 109 ALA A C 1
ATOM 787 O O . ALA A 1 109 ? 27.148 16.470 58.338 1.00 19.74 109 ALA A O 1
ATOM 789 N N . ALA A 1 110 ? 26.109 15.465 60.051 1.00 14.70 110 ALA A N 1
ATOM 790 C CA . ALA A 1 110 ? 27.336 15.413 60.820 1.00 16.37 110 ALA A CA 1
ATOM 791 C C . ALA A 1 110 ? 28.254 14.301 60.342 1.00 18.11 110 ALA A C 1
ATOM 792 O O . ALA A 1 110 ? 29.473 14.375 60.564 1.00 16.61 110 ALA A O 1
ATOM 794 N N . LEU A 1 111 ? 27.710 13.302 59.652 1.00 18.58 111 LEU A N 1
ATOM 795 C CA . LEU A 1 111 ? 28.507 12.164 59.234 1.00 22.04 111 LEU A CA 1
ATOM 796 C C . LEU A 1 111 ? 29.015 12.289 57.804 1.00 30.78 111 LEU A C 1
ATOM 797 O O . LEU A 1 111 ? 29.715 11.382 57.339 1.00 36.35 111 LEU A O 1
ATOM 802 N N . GLU A 1 112 ? 28.709 13.392 57.114 1.00 26.96 112 GLU A N 1
ATOM 803 C CA . GLU A 1 112 ? 29.176 13.629 55.746 1.00 20.85 112 GLU A CA 1
ATOM 804 C C . GLU A 1 112 ? 30.356 14.643 55.615 1.00 17.20 112 GLU A C 1
ATOM 805 O O . GLU A 1 112 ? 30.951 15.134 56.599 1.00 18.97 112 GLU A O 1
ATOM 807 N N . SER B 1 2 ? 14.388 54.815 41.069 1.00 13.54 2 SER B N 1
ATOM 808 C CA . SER B 1 2 ? 13.680 55.614 42.080 1.00 26.92 2 SER B CA 1
ATOM 809 C C . SER B 1 2 ? 13.994 55.153 43.518 1.00 27.91 2 SER B C 1
ATOM 810 O O . SER B 1 2 ? 14.226 53.951 43.758 1.00 13.67 2 SER B O 1
ATOM 813 N N . THR B 1 3 ? 13.931 56.098 44.472 1.00 22.23 3 THR B N 1
ATOM 814 C CA . THR B 1 3 ? 14.339 55.833 45.845 1.00 15.58 3 THR B CA 1
ATOM 815 C C . THR B 1 3 ? 13.225 55.204 46.662 1.00 22.44 3 THR B C 1
ATOM 816 O O . THR B 1 3 ? 12.056 55.582 46.560 1.00 35.60 3 THR B O 1
ATOM 820 N N . VAL B 1 4 ? 13.633 54.313 47.556 1.00 22.30 4 VAL B N 1
ATOM 821 C CA . VAL B 1 4 ? 12.739 53.596 48.449 1.00 10.38 4 VAL B CA 1
ATOM 822 C C . VAL B 1 4 ? 12.608 54.413 49.720 1.00 29.97 4 VAL B C 1
ATOM 823 O O . VAL B 1 4 ? 13.616 54.813 50.315 1.00 45.05 4 VAL B O 1
ATOM 827 N N . ALA B 1 5 ? 11.383 54.705 50.121 1.00 13.37 5 ALA B N 1
ATOM 828 C CA . ALA B 1 5 ? 11.160 55.368 51.394 1.00 10.66 5 ALA B CA 1
ATOM 829 C C . ALA B 1 5 ? 11.055 54.294 52.470 1.00 19.72 5 ALA B C 1
ATOM 830 O O . ALA B 1 5 ? 10.231 53.381 52.371 1.00 25.59 5 ALA B O 1
ATOM 832 N N . VAL B 1 6 ? 11.934 54.360 53.454 1.00 14.39 6 VAL B N 1
ATOM 833 C CA . VAL B 1 6 ? 11.992 53.367 54.513 1.00 13.83 6 VAL B CA 1
ATOM 834 C C . VAL B 1 6 ? 11.546 54.026 55.802 1.00 19.20 6 VAL B C 1
ATOM 835 O O . VAL B 1 6 ? 11.920 55.170 56.086 1.00 30.50 6 VAL B O 1
ATOM 839 N N . THR B 1 7 ? 10.765 53.294 56.589 1.00 20.01 7 THR B N 1
ATOM 840 C CA . THR B 1 7 ? 10.282 53.727 57.889 1.00 20.15 7 THR B CA 1
ATOM 841 C C . THR B 1 7 ? 10.940 52.894 58.976 1.00 26.40 7 THR B C 1
ATOM 842 O O . THR B 1 7 ? 11.738 51.984 58.717 1.00 22.79 7 THR B O 1
ATOM 846 N N . ASP B 1 8 ? 10.600 53.230 60.218 1.00 29.44 8 ASP B N 1
ATOM 847 C CA . ASP B 1 8 ? 11.037 52.409 61.335 1.00 25.63 8 ASP B CA 1
ATOM 848 C C . ASP B 1 8 ? 10.501 50.998 61.187 1.00 28.13 8 ASP B C 1
ATOM 849 O O . ASP B 1 8 ? 11.188 50.022 61.514 1.00 35.02 8 ASP B O 1
ATOM 854 N N . ALA B 1 9 ? 9.284 50.874 60.650 1.00 23.70 9 ALA B N 1
ATOM 855 C CA . ALA B 1 9 ? 8.660 49.566 60.528 1.00 18.48 9 ALA B CA 1
ATOM 856 C C . ALA B 1 9 ? 9.290 48.737 59.423 1.00 26.86 9 ALA B C 1
ATOM 857 O O . ALA B 1 9 ? 9.415 47.515 59.565 1.00 34.53 9 ALA B O 1
ATOM 859 N N . THR B 1 10 ? 9.722 49.364 58.333 1.00 24.30 10 THR B N 1
ATOM 860 C CA . THR B 1 10 ? 10.257 48.587 57.224 1.00 21.76 10 THR B CA 1
ATOM 861 C C . THR B 1 10 ? 11.788 48.545 57.189 1.00 17.38 10 THR B C 1
ATOM 862 O O . THR B 1 10 ? 12.353 47.852 56.335 1.00 11.75 10 THR B O 1
ATOM 866 N N . PHE B 1 11 ? 12.475 49.187 58.142 1.00 18.64 11 PHE B N 1
ATOM 867 C CA . PHE B 1 11 ? 13.925 49.309 58.028 1.00 12.61 11 PHE B CA 1
ATOM 868 C C . PHE B 1 11 ? 14.629 47.962 58.149 1.00 23.34 11 PHE B C 1
ATOM 869 O O . PHE B 1 11 ? 15.624 47.717 57.454 1.00 32.84 11 PHE B O 1
ATOM 877 N N . GLU B 1 12 ? 14.131 47.061 58.999 1.00 16.52 12 GLU B N 1
ATOM 878 C CA . GLU B 1 12 ? 14.867 45.814 59.179 1.00 16.98 12 GLU B CA 1
ATOM 879 C C . GLU B 1 12 ? 14.834 44.967 57.917 1.00 17.90 12 GLU B C 1
ATOM 880 O O . GLU B 1 12 ? 15.841 44.349 57.553 1.00 25.31 12 GLU B O 1
ATOM 886 N N . ALA B 1 13 ? 13.702 44.961 57.214 1.00 22.17 13 ALA B N 1
ATOM 887 C CA . ALA B 1 13 ? 13.548 44.157 56.005 1.00 20.88 13 ALA B CA 1
ATOM 888 C C . ALA B 1 13 ? 14.078 44.856 54.764 1.00 26.12 13 ALA B C 1
ATOM 889 O O . ALA B 1 13 ? 14.723 44.231 53.913 1.00 33.46 13 ALA B O 1
ATOM 891 N N . ASP B 1 14 ? 13.797 46.140 54.622 1.00 24.96 14 ASP B N 1
ATOM 892 C CA . ASP B 1 14 ? 14.186 46.793 53.393 1.00 23.64 14 ASP B CA 1
ATOM 893 C C . ASP B 1 14 ? 15.669 47.117 53.368 1.00 19.65 14 ASP B C 1
ATOM 894 O O . ASP B 1 14 ? 16.240 47.227 52.275 1.00 17.23 14 ASP B O 1
ATOM 899 N N . VAL B 1 15 ? 16.306 47.233 54.541 1.00 22.44 15 VAL B N 1
ATOM 900 C CA . VAL B 1 15 ? 17.695 47.672 54.622 1.00 15.98 15 VAL B CA 1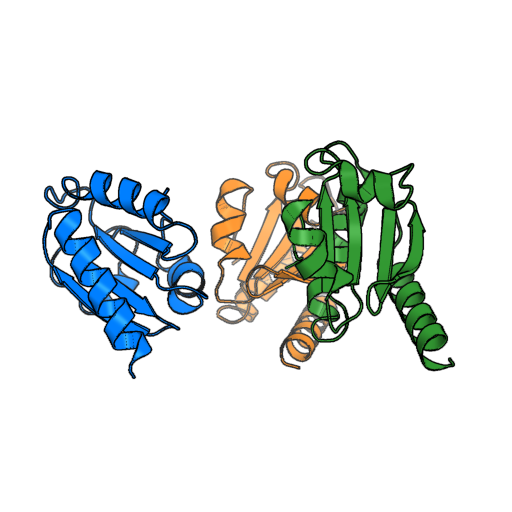
ATOM 901 C C . VAL B 1 15 ? 18.570 46.599 55.250 1.00 12.50 15 VAL B C 1
ATOM 902 O O . VAL B 1 15 ? 19.478 46.085 54.594 1.00 12.77 15 VAL B O 1
ATOM 906 N N . LEU B 1 16 ? 18.322 46.212 56.498 1.00 10.22 16 LEU B N 1
ATOM 907 C CA . LEU B 1 16 ? 19.350 45.365 57.096 1.00 18.80 16 LEU B CA 1
ATOM 908 C C . LEU B 1 16 ? 19.305 43.945 56.575 1.00 20.34 16 LEU B C 1
ATOM 909 O O . LEU B 1 16 ? 20.335 43.261 56.586 1.00 24.24 16 LEU B O 1
ATOM 914 N N . LYS B 1 17 ? 18.152 43.494 56.085 1.00 18.31 17 LYS B N 1
ATOM 915 C CA . LYS B 1 17 ? 18.072 42.192 55.437 1.00 18.58 17 LYS B CA 1
ATOM 916 C C . LYS B 1 17 ? 18.104 42.311 53.912 1.00 16.20 17 LYS B C 1
ATOM 917 O O . LYS B 1 17 ? 17.685 41.385 53.212 1.00 15.07 17 LYS B O 1
ATOM 923 N N . SER B 1 18 ? 18.605 43.434 53.391 1.00 18.76 18 SER B N 1
ATOM 924 C CA . SER B 1 18 ? 18.801 43.598 51.957 1.00 10.04 18 SER B CA 1
ATOM 925 C C . SER B 1 18 ? 19.982 42.762 51.483 1.00 13.95 18 SER B C 1
ATOM 926 O O . SER B 1 18 ? 20.969 42.581 52.197 1.00 24.14 18 SER B O 1
ATOM 929 N N . SER B 1 19 ? 19.859 42.234 50.267 1.00 12.51 19 SER B N 1
ATOM 930 C CA . SER B 1 19 ? 20.934 41.478 49.634 1.00 19.10 19 SER B CA 1
ATOM 931 C C . SER B 1 19 ? 21.920 42.378 48.891 1.00 17.56 19 SER B C 1
ATOM 932 O O . SER B 1 19 ? 23.108 42.046 48.798 1.00 20.53 19 SER B O 1
ATOM 935 N N . LYS B 1 20 ? 21.452 43.540 48.371 1.00 22.36 20 LYS B N 1
ATOM 936 C CA . LYS B 1 20 ? 22.194 44.595 47.702 1.00 13.98 20 LYS B CA 1
ATOM 937 C C . LYS B 1 20 ? 22.678 45.608 48.739 1.00 12.59 20 LYS B C 1
ATOM 938 O O . LYS B 1 20 ? 22.089 45.725 49.823 1.00 13.82 20 LYS B O 1
ATOM 943 N N . PRO B 1 21 ? 23.792 46.292 48.490 1.00 10.29 21 PRO B N 1
ATOM 944 C CA . PRO B 1 21 ? 24.160 47.425 49.349 1.00 10.33 21 PRO B CA 1
ATOM 945 C C . PRO B 1 21 ? 23.038 48.446 49.331 1.00 10.30 21 PRO B C 1
ATOM 946 O O . PRO B 1 21 ? 22.424 48.685 48.285 1.00 18.53 21 PRO B O 1
ATOM 950 N N . VAL B 1 22 ? 22.753 49.045 50.488 1.00 12.79 22 VAL B N 1
ATOM 951 C CA . VAL B 1 22 ? 21.775 50.131 50.573 1.00 14.78 22 VAL B CA 1
ATOM 952 C C . VAL B 1 22 ? 22.475 51.398 51.053 1.00 10.43 22 VAL B C 1
ATOM 953 O O . VAL B 1 22 ? 23.230 51.363 52.030 1.00 10.47 22 VAL B O 1
ATOM 957 N N . LEU B 1 23 ? 22.219 52.517 50.373 1.00 17.19 23 LEU B N 1
ATOM 958 C CA . LEU B 1 23 ? 22.642 53.832 50.852 1.00 10.60 23 LEU B CA 1
ATOM 959 C C . LEU B 1 23 ? 21.416 54.489 51.460 1.00 10.61 23 LEU B C 1
ATOM 960 O O . LEU B 1 23 ? 20.456 54.804 50.753 1.00 10.60 23 LEU B O 1
ATOM 965 N N . VAL B 1 24 ? 21.430 54.671 52.769 1.00 11.61 24 VAL B N 1
ATOM 966 C CA . VAL B 1 24 ? 20.310 55.275 53.476 1.00 12.57 24 VAL B CA 1
ATOM 967 C C . VAL B 1 24 ? 20.583 56.760 53.658 1.00 13.07 24 VAL B C 1
ATOM 968 O O . VAL B 1 24 ? 21.658 57.151 54.118 1.00 16.75 24 VAL B O 1
ATOM 972 N N . ASP B 1 25 ? 19.615 57.584 53.291 1.00 12.14 25 ASP B N 1
ATOM 973 C CA . ASP B 1 25 ? 19.696 59.024 53.448 1.00 12.04 25 ASP B CA 1
ATOM 974 C C . ASP B 1 25 ? 18.727 59.414 54.548 1.00 17.14 25 ASP B C 1
ATOM 975 O O . ASP B 1 25 ? 17.530 59.116 54.460 1.00 21.39 25 ASP B O 1
ATOM 980 N N . PHE B 1 26 ? 19.250 60.024 55.605 1.00 11.27 26 PHE B N 1
ATOM 981 C CA . PHE B 1 26 ? 18.411 60.543 56.669 1.00 11.38 26 PHE B CA 1
ATOM 982 C C . PHE B 1 26 ? 18.102 62.001 56.373 1.00 18.94 26 PHE B C 1
ATOM 983 O O . PHE B 1 26 ? 19.022 62.808 56.189 1.00 24.12 26 PHE B O 1
ATOM 991 N N . TRP B 1 27 ? 16.814 62.343 56.338 1.00 11.63 27 TRP B N 1
ATOM 992 C CA . TRP B 1 27 ? 16.395 63.683 55.945 1.00 18.73 27 TRP B CA 1
ATOM 993 C C . TRP B 1 27 ? 15.212 64.152 56.789 1.00 16.41 27 TRP B C 1
ATOM 994 O O . TRP B 1 27 ? 14.646 63.409 57.597 1.00 11.91 27 TRP B O 1
ATOM 1005 N N . ALA B 1 28 ? 14.887 65.433 56.637 1.00 29.81 28 ALA B N 1
ATOM 1006 C CA . ALA B 1 28 ? 13.692 66.019 57.223 1.00 32.86 28 ALA B CA 1
ATOM 1007 C C . ALA B 1 28 ? 13.225 67.165 56.338 1.00 23.98 28 ALA B C 1
ATOM 1008 O O . ALA B 1 28 ? 14.039 67.879 55.749 1.00 15.97 28 ALA B O 1
ATOM 1010 N N . GLU B 1 29 ? 11.910 67.400 56.332 1.00 24.62 29 GLU B N 1
ATOM 1011 C CA . GLU B 1 29 ? 11.351 68.394 55.426 1.00 18.15 29 GLU B CA 1
ATOM 1012 C C . GLU B 1 29 ? 11.852 69.806 55.725 1.00 17.58 29 GLU B C 1
ATOM 1013 O O . GLU B 1 29 ? 11.805 70.662 54.838 1.00 23.08 29 GLU B O 1
ATOM 1015 N N . TRP B 1 30 ? 12.375 70.064 56.923 1.00 24.45 30 TRP B N 1
ATOM 1016 C CA . TRP B 1 30 ? 12.786 71.411 57.323 1.00 23.29 30 TRP B CA 1
ATOM 1017 C C . TRP B 1 30 ? 14.240 71.732 57.003 1.00 29.92 30 TRP B C 1
ATOM 1018 O O . TRP B 1 30 ? 14.743 72.756 57.482 1.00 26.85 30 TRP B O 1
ATOM 1029 N N . CYS B 1 31 ? 14.928 70.900 56.218 1.00 26.19 31 CYS B N 1
ATOM 1030 C CA A CYS B 1 31 ? 16.376 70.992 56.062 0.75 21.98 31 CYS B CA 1
ATOM 1031 C CA B CYS B 1 31 ? 16.376 70.986 56.061 0.25 22.65 31 CYS B CA 1
ATOM 1032 C C . CYS B 1 31 ? 16.723 71.426 54.643 1.00 26.47 31 CYS B C 1
ATOM 1033 O O . CYS B 1 31 ? 16.408 70.722 53.678 1.00 34.37 31 CYS B O 1
ATOM 1038 N N . GLY B 1 32 ? 17.384 72.578 54.519 1.00 19.52 32 GLY B N 1
ATOM 1039 C CA . GLY B 1 32 ? 17.770 73.074 53.220 1.00 18.69 32 GLY B CA 1
ATOM 1040 C C . GLY B 1 32 ? 18.742 72.162 52.494 1.00 29.15 32 GLY B C 1
ATOM 1041 O O . GLY B 1 32 ? 18.513 71.782 51.340 1.00 32.89 32 GLY B O 1
ATOM 1042 N N . PRO B 1 33 ? 19.854 71.798 53.155 1.00 26.30 33 PRO B N 1
ATOM 1043 C CA . PRO B 1 33 ? 20.791 70.833 52.550 1.00 25.70 33 PRO B CA 1
ATOM 1044 C C . PRO B 1 33 ? 20.131 69.550 52.046 1.00 25.08 33 PRO B C 1
ATOM 1045 O O . PRO B 1 33 ? 20.472 69.060 50.958 1.00 23.63 33 PRO B O 1
ATOM 1049 N N . CYS B 1 34 ? 19.205 68.983 52.826 1.00 17.84 34 CYS B N 1
ATOM 1050 C CA A CYS B 1 34 ? 18.513 67.770 52.403 0.83 14.52 34 CYS B CA 1
ATOM 1051 C CA B CYS B 1 34 ? 18.527 67.765 52.394 0.17 15.28 34 CYS B CA 1
ATOM 1052 C C . CYS B 1 34 ? 17.825 67.960 51.052 1.00 16.45 34 CYS B C 1
ATOM 1053 O O . CYS B 1 34 ? 17.840 67.060 50.203 1.00 16.16 34 CYS B O 1
ATOM 1058 N N . LYS B 1 35 ? 17.206 69.127 50.836 1.00 21.09 35 LYS B N 1
ATOM 1059 C CA . LYS B 1 35 ? 16.522 69.396 49.574 1.00 22.96 35 LYS B CA 1
ATOM 1060 C C . LYS B 1 35 ? 17.480 69.746 48.442 1.00 27.80 35 LYS B C 1
ATOM 1061 O O . LYS B 1 35 ? 17.073 69.703 47.278 1.00 30.64 35 LYS B O 1
ATOM 1064 N N . GLN B 1 36 ? 18.737 70.087 48.748 1.00 28.31 36 GLN B N 1
ATOM 1065 C CA . GLN B 1 36 ? 19.707 70.318 47.682 1.00 27.20 36 GLN B CA 1
ATOM 1066 C C . GLN B 1 36 ? 20.172 69.007 47.058 1.00 31.96 36 GLN B C 1
ATOM 1067 O O . GLN B 1 36 ? 20.203 68.891 45.831 1.00 44.02 36 GLN B O 1
ATOM 1069 N N . ILE B 1 37 ? 20.476 67.989 47.876 1.00 29.75 37 ILE B N 1
ATOM 1070 C CA . ILE B 1 37 ? 20.963 66.703 47.365 1.00 25.75 37 ILE B CA 1
ATOM 1071 C C . ILE B 1 37 ? 19.869 65.737 46.932 1.00 22.97 37 ILE B C 1
ATOM 1072 O O . ILE B 1 37 ? 20.196 64.628 46.479 1.00 23.34 37 ILE B O 1
ATOM 1077 N N . ALA B 1 38 ? 18.591 66.083 47.098 1.00 14.69 38 ALA B N 1
ATOM 1078 C CA . ALA B 1 38 ? 17.542 65.135 46.734 1.00 16.74 38 ALA B CA 1
ATOM 1079 C C . ALA B 1 38 ? 17.533 64.776 45.253 1.00 26.26 38 ALA B C 1
ATOM 1080 O O . ALA B 1 38 ? 17.316 63.594 44.943 1.00 34.89 38 ALA B O 1
ATOM 1082 N N . PRO B 1 39 ? 17.702 65.706 44.300 1.00 29.71 39 PRO B N 1
ATOM 1083 C CA . PRO B 1 39 ? 17.751 65.245 42.900 1.00 26.92 39 PRO B CA 1
ATOM 1084 C C . PRO B 1 39 ? 18.928 64.336 42.640 1.00 29.63 39 PRO B C 1
ATOM 1085 O O . PRO B 1 39 ? 18.767 63.291 41.993 1.00 26.38 39 PRO B O 1
ATOM 1089 N N . ALA B 1 40 ? 20.097 64.674 43.192 1.00 30.33 40 ALA B N 1
ATOM 1090 C CA . ALA B 1 40 ? 21.274 63.838 42.998 1.00 23.74 40 ALA B CA 1
ATOM 1091 C C . ALA B 1 40 ? 20.998 62.381 43.368 1.00 28.74 40 ALA B C 1
ATOM 1092 O O . ALA B 1 40 ? 21.423 61.468 42.654 1.00 36.86 40 ALA B O 1
ATOM 1094 N N . LEU B 1 41 ? 20.221 62.132 44.429 1.00 31.85 41 LEU B N 1
ATOM 1095 C CA . LEU B 1 41 ? 20.030 60.735 44.800 1.00 29.26 41 LEU B CA 1
ATOM 1096 C C . LEU B 1 41 ? 18.994 60.038 43.935 1.00 35.07 41 LEU B C 1
ATOM 1097 O O . LEU B 1 41 ? 19.096 58.824 43.719 1.00 44.04 41 LEU B O 1
ATOM 1102 N N . GLU B 1 42 ? 18.036 60.766 43.372 1.00 35.17 42 GLU B N 1
ATOM 1103 C CA . GLU B 1 42 ? 17.153 60.091 42.433 1.00 33.36 42 GLU B CA 1
ATOM 1104 C C . GLU B 1 42 ? 17.883 59.822 41.126 1.00 26.88 42 GLU B C 1
ATOM 1105 O O . GLU B 1 42 ? 17.668 58.791 40.488 1.00 25.94 42 GLU B O 1
ATOM 1111 N N . GLN B 1 43 ? 18.809 60.696 40.741 1.00 22.82 43 GLN B N 1
ATOM 1112 C CA . GLN B 1 43 ? 19.617 60.381 39.574 1.00 25.14 43 GLN B CA 1
ATOM 1113 C C . GLN B 1 43 ? 20.501 59.174 39.863 1.00 27.34 43 GLN B C 1
ATOM 1114 O O . GLN B 1 43 ? 20.695 58.321 38.991 1.00 27.02 43 GLN B O 1
ATOM 1120 N N . LEU B 1 44 ? 21.055 59.088 41.076 1.00 21.93 44 LEU B N 1
ATOM 1121 C CA . LEU B 1 44 ? 21.870 57.926 41.410 1.00 21.64 44 LEU B CA 1
ATOM 1122 C C . LEU B 1 44 ? 21.036 56.661 41.528 1.00 10.85 44 LEU B C 1
ATOM 1123 O O . LEU B 1 44 ? 21.512 55.581 41.175 1.00 12.63 44 LEU B O 1
ATOM 1128 N N . SER B 1 45 ? 19.793 56.772 41.998 1.00 19.12 45 SER B N 1
ATOM 1129 C CA . SER B 1 45 ? 18.941 55.592 42.137 1.00 35.54 45 SER B CA 1
ATOM 1130 C C . SER B 1 45 ? 18.729 54.897 40.800 1.00 35.64 45 SER B C 1
ATOM 1131 O O . SER B 1 45 ? 18.700 53.662 40.723 1.00 31.61 45 SER B O 1
ATOM 1134 N N . GLU B 1 46 ? 18.602 55.681 39.734 1.00 38.15 46 GLU B N 1
ATOM 1135 C CA . GLU B 1 46 ? 18.373 55.144 38.399 1.00 39.65 46 GLU B CA 1
ATOM 1136 C C . GLU B 1 46 ? 19.681 54.667 37.790 1.00 34.70 46 GLU B C 1
ATOM 1137 O O . GLU B 1 46 ? 19.728 53.592 37.178 1.00 36.81 46 GLU B O 1
ATOM 1143 N N . GLU B 1 47 ? 20.752 55.452 37.971 1.00 28.15 47 GLU B N 1
ATOM 1144 C CA . GLU B 1 47 ? 22.064 55.047 37.483 1.00 21.94 47 GLU B CA 1
ATOM 1145 C C . GLU B 1 47 ? 22.512 53.744 38.120 1.00 21.11 47 GLU B C 1
ATOM 1146 O O . GLU B 1 47 ? 22.955 52.832 37.418 1.00 36.14 47 GLU B O 1
ATOM 1150 N N . LEU B 1 48 ? 22.350 53.608 39.437 1.00 12.83 48 LEU B N 1
ATOM 1151 C CA . LEU B 1 48 ? 22.957 52.496 40.156 1.00 10.68 48 LEU B CA 1
ATOM 1152 C C . LEU B 1 48 ? 21.978 51.390 40.510 1.00 14.56 48 LEU B C 1
ATOM 1153 O O . LEU B 1 48 ? 22.315 50.530 41.337 1.00 16.83 48 LEU B O 1
ATOM 1158 N N . ALA B 1 49 ? 20.805 51.365 39.874 1.00 12.99 49 ALA B N 1
ATOM 1159 C CA . ALA B 1 49 ? 19.864 50.265 40.035 1.00 14.72 49 ALA B CA 1
ATOM 1160 C C . ALA B 1 49 ? 20.543 48.928 39.776 1.00 40.59 49 ALA B C 1
ATOM 1161 O O . ALA B 1 49 ? 21.523 48.838 39.025 1.00 49.80 49 ALA B O 1
ATOM 1163 N N . ASP B 1 50 ? 20.067 47.891 40.469 1.00 47.19 50 ASP B N 1
ATOM 1164 C CA . ASP B 1 50 ? 20.629 46.543 40.422 1.00 52.93 50 ASP B CA 1
ATOM 1165 C C . ASP B 1 50 ? 22.042 46.510 40.989 1.00 47.65 50 ASP B C 1
ATOM 1166 O O . ASP B 1 50 ? 22.691 45.458 40.957 1.00 44.73 50 ASP B O 1
ATOM 1168 N N . VAL B 1 51 ? 22.537 47.627 41.516 1.00 40.65 51 VAL B N 1
ATOM 1169 C CA . VAL B 1 51 ? 23.831 47.683 42.185 1.00 30.01 51 VAL B CA 1
ATOM 1170 C C . VAL B 1 51 ? 23.697 48.211 43.593 1.00 24.73 51 VAL B C 1
ATOM 1171 O O . VAL B 1 51 ? 24.228 47.630 44.548 1.00 27.66 51 VAL B O 1
ATOM 1175 N N . VAL B 1 52 ? 22.986 49.321 43.770 1.00 24.75 52 VAL B N 1
ATOM 1176 C CA . VAL B 1 52 ? 22.821 49.951 45.069 1.00 19.63 52 VAL B CA 1
ATOM 1177 C C . VAL B 1 52 ? 21.376 50.400 45.182 1.00 17.91 52 VAL B C 1
ATOM 1178 O O . VAL B 1 52 ? 20.869 51.085 44.286 1.00 10.36 52 VAL B O 1
ATOM 1182 N N . THR B 1 53 ? 20.703 49.971 46.250 1.00 19.19 53 THR B N 1
ATOM 1183 C CA . THR B 1 53 ? 19.412 50.532 46.626 1.00 10.24 53 THR B CA 1
ATOM 1184 C C . THR B 1 53 ? 19.644 51.844 47.349 1.00 10.33 53 THR B C 1
ATOM 1185 O O . THR B 1 53 ? 20.520 51.926 48.210 1.00 17.62 53 THR B O 1
ATOM 1189 N N . ILE B 1 54 ? 18.853 52.867 47.035 1.00 10.38 54 ILE B N 1
ATOM 1190 C CA . ILE B 1 54 ? 18.982 54.150 47.725 1.00 10.48 54 ILE B CA 1
ATOM 1191 C C . ILE B 1 54 ? 17.723 54.455 48.523 1.00 17.79 54 ILE B C 1
ATOM 1192 O O . ILE B 1 54 ? 16.668 54.763 47.946 1.00 19.11 54 ILE B O 1
ATOM 1197 N N . ALA B 1 55 ? 17.846 54.421 49.855 1.00 15.20 55 ALA B N 1
ATOM 1198 C CA . ALA B 1 55 ? 16.716 54.586 50.760 1.00 10.52 55 ALA B CA 1
ATOM 1199 C C . ALA B 1 55 ? 16.739 55.953 51.421 1.00 14.40 55 ALA B C 1
ATOM 1200 O O . ALA B 1 55 ? 17.799 56.479 51.766 1.00 17.16 55 ALA B O 1
ATOM 1202 N N . LYS B 1 56 ? 15.556 56.499 51.658 1.00 14.06 56 LYS B N 1
ATOM 1203 C CA . LYS B 1 56 ? 15.424 57.768 52.359 1.00 19.99 56 LYS B CA 1
ATOM 1204 C C . LYS B 1 56 ? 14.544 57.554 53.576 1.00 10.92 56 LYS B C 1
ATOM 1205 O O . LYS B 1 56 ? 13.430 57.042 53.459 1.00 14.65 56 LYS B O 1
ATOM 1211 N N . VAL B 1 57 ? 15.057 57.938 54.733 1.00 11.00 57 VAL B N 1
ATOM 1212 C CA . VAL B 1 57 ? 14.379 57.794 56.008 1.00 11.06 57 VAL B CA 1
ATOM 1213 C C . VAL B 1 57 ? 14.107 59.196 56.532 1.00 11.27 57 VAL B C 1
ATOM 1214 O O . VAL B 1 57 ? 15.021 60.024 56.592 1.00 20.11 57 VAL B O 1
ATOM 1218 N N . ASN B 1 58 ? 12.852 59.482 56.873 1.00 16.20 58 ASN B N 1
ATOM 1219 C CA . ASN B 1 58 ? 12.488 60.809 57.361 1.00 16.81 58 ASN B CA 1
ATOM 1220 C C . ASN B 1 58 ? 12.533 60.771 58.879 1.00 23.74 58 ASN B C 1
ATOM 1221 O O . ASN B 1 58 ? 11.777 60.029 59.514 1.00 32.99 58 ASN B O 1
ATOM 1226 N N . ILE B 1 59 ? 13.434 61.562 59.462 1.00 24.61 59 ILE B N 1
ATOM 1227 C CA . ILE B 1 59 ? 13.692 61.462 60.890 1.00 11.88 59 ILE B CA 1
ATOM 1228 C C . ILE B 1 59 ? 12.564 62.055 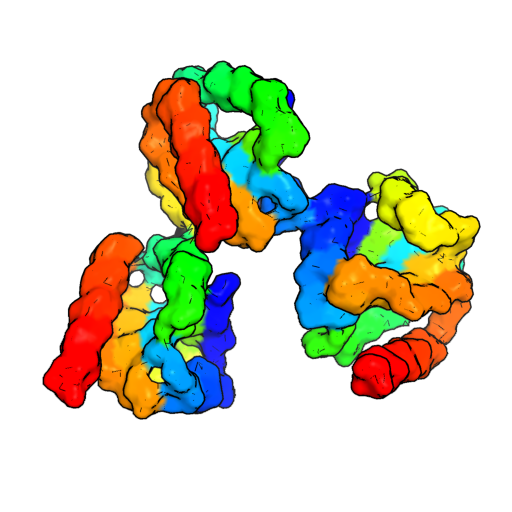61.712 1.00 19.09 59 ILE B C 1
ATOM 1229 O O . ILE B 1 59 ? 12.494 61.814 62.924 1.00 21.91 59 ILE B O 1
ATOM 1234 N N . GLU B 1 60 ? 11.648 62.783 61.076 1.00 20.46 60 GLU B N 1
ATOM 1235 C CA . GLU B 1 60 ? 10.492 63.297 61.791 1.00 13.85 60 GLU B CA 1
ATOM 1236 C C . GLU B 1 60 ? 9.354 62.301 61.807 1.00 12.48 60 GLU B C 1
ATOM 1237 O O . GLU B 1 60 ? 8.499 62.390 62.686 1.00 31.03 60 GLU B O 1
ATOM 1243 N N . ASP B 1 61 ? 9.335 61.342 60.881 1.00 18.47 61 ASP B N 1
ATOM 1244 C CA . ASP B 1 61 ? 8.375 60.239 60.916 1.00 25.36 61 ASP B CA 1
ATOM 1245 C C . ASP B 1 61 ? 8.946 58.968 61.526 1.00 28.09 61 ASP B C 1
ATOM 1246 O O . ASP B 1 61 ? 8.193 58.173 62.092 1.00 36.83 61 ASP B O 1
ATOM 1251 N N . SER B 1 62 ? 10.247 58.733 61.412 1.00 26.97 62 SER B N 1
ATOM 1252 C CA . SER B 1 62 ? 10.845 57.490 61.884 1.00 23.38 62 SER B CA 1
ATOM 1253 C C . SER B 1 62 ? 12.093 57.852 62.667 1.00 22.51 62 SER B C 1
ATOM 1254 O O . SER B 1 62 ? 13.204 57.8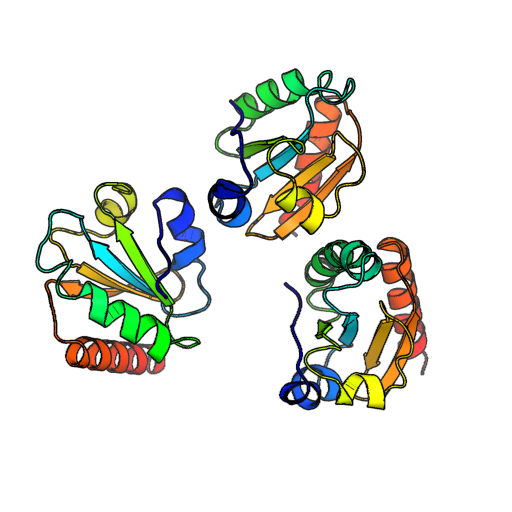86 62.121 1.00 24.66 62 SER B O 1
ATOM 1257 N N . PRO B 1 63 ? 11.935 58.130 63.963 1.00 20.54 63 PRO B N 1
ATOM 1258 C CA . PRO B 1 63 ? 13.072 58.556 64.792 1.00 22.80 63 PRO B CA 1
ATOM 1259 C C . PRO B 1 63 ?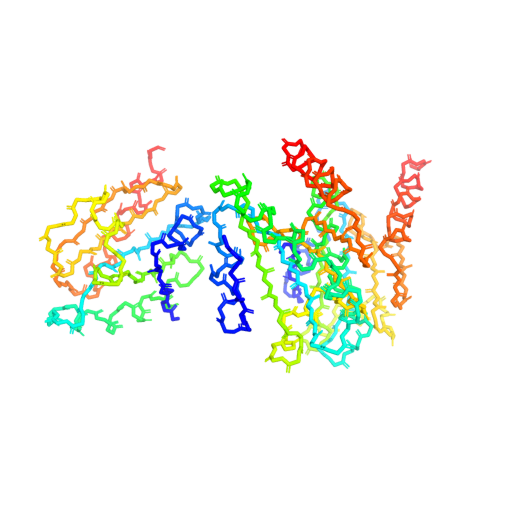 13.955 57.418 65.281 1.00 25.66 63 PRO B C 1
ATOM 1260 O O . PRO B 1 63 ? 15.121 57.662 65.620 1.00 27.46 63 PRO B O 1
ATOM 1264 N N . THR B 1 64 ? 13.431 56.196 65.382 1.00 18.46 64 THR B N 1
ATOM 1265 C CA . THR B 1 64 ? 14.150 55.156 66.104 1.00 20.74 64 THR B CA 1
ATOM 1266 C C . THR B 1 64 ? 15.398 54.709 65.348 1.00 23.58 64 THR B C 1
ATOM 1267 O O . THR B 1 64 ? 16.454 54.478 65.951 1.00 21.53 64 THR B O 1
ATOM 1271 N N . THR B 1 65 ? 15.315 54.619 64.038 1.00 22.02 65 THR B N 1
ATOM 1272 C CA . THR B 1 65 ? 16.462 54.112 63.306 1.00 26.32 65 THR B CA 1
ATOM 1273 C C . THR B 1 65 ? 17.649 55.079 63.334 1.00 27.10 65 THR B C 1
ATOM 1274 O O . THR B 1 65 ? 18.787 54.638 63.554 1.00 30.40 65 THR B O 1
ATOM 1278 N N . PRO B 1 66 ? 17.452 56.390 63.159 1.00 21.01 66 PRO B N 1
ATOM 1279 C CA . PRO B 1 66 ? 18.605 57.298 63.282 1.00 14.37 66 PRO B CA 1
ATOM 1280 C C . PRO B 1 66 ? 19.260 57.329 64.668 1.00 17.04 66 PRO B C 1
ATOM 1281 O O . PRO B 1 66 ? 20.469 57.602 64.736 1.00 15.91 66 PRO B O 1
ATOM 1285 N N . SER B 1 67 ? 18.520 57.121 65.770 1.00 16.34 67 SER B N 1
ATOM 1286 C CA . SER B 1 67 ? 19.169 57.034 67.085 1.00 16.32 67 SER B CA 1
ATOM 1287 C C . SER B 1 67 ? 20.184 55.901 67.123 1.00 22.88 67 SER B C 1
ATOM 1288 O O . SER B 1 67 ? 21.333 56.082 67.549 1.00 11.59 67 SER B O 1
ATOM 1291 N N . ARG B 1 68 ? 19.762 54.719 66.667 1.00 19.89 68 ARG B N 1
ATOM 1292 C CA . ARG B 1 68 ? 20.576 53.522 66.757 1.00 11.29 68 ARG B CA 1
ATOM 1293 C C . ARG B 1 68 ? 21.865 53.660 65.957 1.00 12.47 68 ARG B C 1
ATOM 1294 O O . ARG B 1 68 ? 22.841 52.966 66.257 1.00 24.52 68 ARG B O 1
ATOM 1296 N N . TYR B 1 69 ? 21.904 54.524 64.943 1.00 11.23 69 TYR B N 1
ATOM 1297 C CA . TYR B 1 69 ? 23.125 54.705 64.162 1.00 20.12 69 TYR B CA 1
ATOM 1298 C C . TYR B 1 69 ? 23.747 56.080 64.381 1.00 19.93 69 TYR B C 1
ATOM 1299 O O . TYR B 1 69 ? 24.735 56.422 63.717 1.00 22.17 69 TYR B O 1
ATOM 1308 N N . GLY B 1 70 ? 23.255 56.825 65.369 1.00 15.72 70 GLY B N 1
ATOM 1309 C CA . GLY B 1 70 ? 23.956 57.989 65.873 1.00 17.05 70 GLY B CA 1
ATOM 1310 C C . GLY B 1 70 ? 23.915 59.190 64.961 1.00 23.70 70 GLY B C 1
ATOM 1311 O O . GLY B 1 70 ? 24.924 59.897 64.829 1.00 29.82 70 GLY B O 1
ATOM 1312 N N . VAL B 1 71 ? 22.780 59.439 64.314 1.00 20.75 71 VAL B N 1
ATOM 1313 C CA . VAL B 1 71 ? 22.683 60.601 63.441 1.00 26.98 71 VAL B CA 1
ATOM 1314 C C . VAL B 1 71 ? 22.638 61.858 64.308 1.00 26.67 71 VAL B C 1
ATOM 1315 O O . VAL B 1 71 ? 21.867 61.949 65.277 1.00 22.70 71 VAL B O 1
ATOM 1319 N N . ARG B 1 72 ? 23.504 62.820 64.001 1.00 21.34 72 ARG B N 1
ATOM 1320 C CA . ARG B 1 72 ? 23.493 64.071 64.743 1.00 27.89 72 ARG B CA 1
ATOM 1321 C C . ARG B 1 72 ? 23.139 65.286 63.901 1.00 24.59 72 ARG B C 1
ATOM 1322 O O . ARG B 1 72 ? 22.612 66.258 64.458 1.00 24.01 72 ARG B O 1
ATOM 1330 N N . GLY B 1 73 ? 23.368 65.238 62.578 1.00 23.57 73 GLY B N 1
ATOM 1331 C CA . GLY B 1 73 ? 22.962 66.297 61.680 1.00 15.78 73 GLY B CA 1
ATOM 1332 C C . GLY B 1 73 ? 22.414 65.714 60.391 1.00 12.33 73 GLY B C 1
ATOM 1333 O O . GLY B 1 73 ? 22.547 64.522 60.122 1.00 12.12 73 GLY B O 1
ATOM 1334 N N . ILE B 1 74 ? 21.765 66.562 59.613 1.00 12.42 74 ILE B N 1
ATOM 1335 C CA . ILE B 1 74 ? 21.215 66.108 58.352 1.00 12.28 74 ILE B CA 1
ATOM 1336 C C . ILE B 1 74 ? 21.561 67.064 57.217 1.00 27.81 74 ILE B C 1
ATOM 1337 O O . ILE B 1 74 ? 21.668 68.271 57.427 1.00 27.19 74 ILE B O 1
ATOM 1342 N N . PRO B 1 75 ? 21.753 66.524 55.999 1.00 26.59 75 PRO B N 1
ATOM 1343 C CA . PRO B 1 75 ? 21.763 65.116 55.577 1.00 28.84 75 PRO B CA 1
ATOM 1344 C C . PRO B 1 75 ? 22.865 64.260 56.217 1.00 36.75 75 PRO B C 1
ATOM 1345 O O . PRO B 1 75 ? 23.974 64.727 56.501 1.00 29.82 75 PRO B O 1
ATOM 1349 N N . THR B 1 76 ? 22.522 63.006 56.479 1.00 38.75 76 THR B N 1
ATOM 1350 C CA . THR B 1 76 ? 23.498 61.982 56.819 1.00 32.55 76 THR B CA 1
ATOM 1351 C C . THR B 1 76 ? 23.225 60.806 55.893 1.00 21.25 76 THR B C 1
ATOM 1352 O O . THR B 1 76 ? 22.082 60.348 55.797 1.00 22.00 76 THR B O 1
ATOM 1356 N N . MET B 1 77 ? 24.248 60.370 55.160 1.00 15.29 77 MET B N 1
ATOM 1357 C CA . MET B 1 77 ? 24.137 59.214 54.277 1.00 17.44 77 MET B CA 1
ATOM 1358 C C . MET B 1 77 ? 24.974 58.090 54.842 1.00 11.14 77 MET B C 1
ATOM 1359 O O . MET B 1 77 ? 26.149 58.292 55.145 1.00 14.40 77 MET B O 1
ATOM 1364 N N . MET B 1 78 ? 24.383 56.906 54.946 1.00 23.17 78 MET B N 1
ATOM 1365 C CA . MET B 1 78 ? 25.082 55.741 55.466 1.00 31.79 78 MET B CA 1
ATOM 1366 C C . MET B 1 78 ? 24.964 54.592 54.484 1.00 30.35 78 MET B C 1
ATOM 1367 O O . MET B 1 78 ? 23.897 54.346 53.910 1.00 32.07 78 MET B O 1
ATOM 1372 N N . LEU B 1 79 ? 26.072 53.895 54.296 1.00 21.47 79 LEU B N 1
ATOM 1373 C CA . LEU B 1 79 ? 26.099 52.738 53.427 1.00 20.91 79 LEU B CA 1
ATOM 1374 C C . LEU B 1 79 ? 25.927 51.511 54.313 1.00 19.06 79 LEU B C 1
ATOM 1375 O O . LEU B 1 79 ? 26.602 51.387 55.341 1.00 17.55 79 LEU B O 1
ATOM 1380 N N . PHE B 1 80 ? 25.007 50.623 53.940 1.00 14.56 80 PHE B N 1
ATOM 1381 C CA . PHE B 1 80 ? 24.805 49.381 54.680 1.00 17.57 80 PHE B CA 1
ATOM 1382 C C . PHE B 1 80 ? 25.097 48.177 53.797 1.00 14.23 80 PHE B C 1
ATOM 1383 O O . PHE B 1 80 ? 24.819 48.199 52.590 1.00 13.36 80 PHE B O 1
ATOM 1391 N N . ARG B 1 81 ? 25.672 47.134 54.405 1.00 16.03 81 ARG B N 1
ATOM 1392 C CA . ARG B 1 81 ? 25.951 45.881 53.706 1.00 21.10 81 ARG B CA 1
ATOM 1393 C C . ARG B 1 81 ? 25.843 44.743 54.707 1.00 21.19 81 ARG B C 1
ATOM 1394 O O . ARG B 1 81 ? 26.443 44.813 55.785 1.00 23.87 81 ARG B O 1
ATOM 1402 N N . ASP B 1 82 ? 25.028 43.738 54.371 1.00 24.38 82 ASP B N 1
ATOM 1403 C CA . ASP B 1 82 ? 24.750 42.587 55.240 1.00 20.59 82 ASP B CA 1
ATOM 1404 C C . ASP B 1 82 ? 24.497 42.993 56.688 1.00 17.21 82 ASP B C 1
ATOM 1405 O O . ASP B 1 82 ? 25.116 42.482 57.618 1.00 31.76 82 ASP B O 1
ATOM 1410 N N . GLY B 1 83 ? 23.562 43.918 56.881 1.00 17.00 83 GLY B N 1
ATOM 1411 C CA . GLY B 1 83 ? 23.095 44.238 58.214 1.00 14.64 83 GLY B CA 1
ATOM 1412 C C . GLY B 1 83 ? 23.983 45.177 58.993 1.00 15.87 83 GLY B C 1
ATOM 1413 O O . GLY B 1 83 ? 23.678 45.465 60.159 1.00 18.31 83 GLY B O 1
ATOM 1414 N N . GLN B 1 84 ? 25.091 45.626 58.410 1.00 13.28 84 GLN B N 1
ATOM 1415 C CA . GLN B 1 84 ? 26.096 46.400 59.118 1.00 16.48 84 GLN B CA 1
ATOM 1416 C C . GLN B 1 84 ? 26.276 47.771 58.466 1.00 21.97 84 GLN B C 1
ATOM 1417 O O . GLN B 1 84 ? 26.187 47.907 57.244 1.00 30.05 84 GLN B O 1
ATOM 1423 N N . MET B 1 85 ? 26.524 48.792 59.289 1.00 23.77 85 MET B N 1
ATOM 1424 C CA . MET B 1 85 ? 26.790 50.138 58.792 1.00 23.34 85 MET B CA 1
ATOM 1425 C C . MET B 1 85 ? 28.266 50.250 58.447 1.00 24.26 85 MET B C 1
ATOM 1426 O O . MET B 1 85 ? 29.122 50.103 59.322 1.00 31.40 85 MET B O 1
ATOM 1431 N N . THR B 1 86 ? 28.556 50.571 57.188 1.00 21.50 86 THR B N 1
ATOM 1432 C CA . THR B 1 86 ? 29.888 50.440 56.618 1.00 21.83 86 THR B CA 1
ATOM 1433 C C . THR B 1 86 ? 30.594 51.768 56.448 1.00 31.89 86 THR B C 1
ATOM 1434 O O . THR B 1 86 ? 31.828 51.799 56.370 1.00 41.74 86 THR B O 1
ATOM 1438 N N . SER B 1 87 ? 29.849 52.857 56.427 1.00 30.14 87 SER B N 1
ATOM 1439 C CA . SER B 1 87 ? 30.398 54.150 56.082 1.00 19.47 87 SER B CA 1
ATOM 1440 C C . SER B 1 87 ? 29.332 55.173 56.429 1.00 31.40 87 SER B C 1
ATOM 1441 O O . SER B 1 87 ? 28.175 54.829 56.688 1.00 40.54 87 SER B O 1
ATOM 1444 N N . MET B 1 88 ? 29.734 56.435 56.430 1.00 32.22 88 MET B N 1
ATOM 1445 C CA . MET B 1 88 ? 28.825 57.528 56.719 1.00 21.90 88 MET B CA 1
ATOM 1446 C C . MET B 1 88 ? 29.406 58.779 56.065 1.00 21.22 88 MET B C 1
ATOM 1447 O O . MET B 1 88 ? 30.614 58.855 55.822 1.00 25.63 88 MET B O 1
ATOM 1452 N N . LYS B 1 89 ? 28.535 59.714 55.689 1.00 23.33 89 LYS B N 1
ATOM 1453 C CA . LYS B 1 89 ? 28.975 61.013 55.177 1.00 21.67 89 LYS B CA 1
ATOM 1454 C C . LYS B 1 89 ? 27.917 62.019 55.588 1.00 18.99 89 LYS B C 1
ATOM 1455 O O . LYS B 1 89 ? 26.730 61.811 55.309 1.00 19.65 89 LYS B O 1
ATOM 1459 N N . VAL B 1 90 ? 28.351 63.111 56.210 1.00 20.03 90 VAL B N 1
ATOM 1460 C CA . VAL B 1 90 ? 27.449 64.106 56.774 1.00 18.49 90 VAL B CA 1
ATOM 1461 C C . VAL B 1 90 ? 27.551 65.368 55.935 1.00 18.02 90 VAL B C 1
ATOM 1462 O O . VAL B 1 90 ? 28.649 65.763 55.523 1.00 13.98 90 VAL B O 1
ATOM 1466 N N . GLY B 1 91 ? 26.400 66.009 55.718 1.00 22.20 91 GLY B N 1
ATOM 1467 C CA . GLY B 1 91 ? 26.253 67.233 54.959 1.00 22.71 91 GLY B CA 1
ATOM 1468 C C . GLY B 1 91 ? 26.023 67.007 53.474 1.00 29.78 91 GLY B C 1
ATOM 1469 O O . GLY B 1 91 ? 26.346 65.962 52.905 1.00 32.61 91 GLY B O 1
ATOM 1470 N N . ALA B 1 92 ? 25.444 68.031 52.844 1.00 32.95 92 ALA B N 1
ATOM 1471 C CA . ALA B 1 92 ? 25.218 67.983 51.409 1.00 31.04 92 ALA B CA 1
ATOM 1472 C C . ALA B 1 92 ? 26.553 67.871 50.685 1.00 33.21 92 ALA B C 1
ATOM 1473 O O . ALA B 1 92 ? 27.570 68.415 51.124 1.00 33.59 92 ALA B O 1
ATOM 1475 N N . MET B 1 93 ? 26.532 67.196 49.535 1.00 30.73 93 MET B N 1
ATOM 1476 C CA . MET B 1 93 ? 27.738 66.831 48.843 1.00 24.71 93 MET B CA 1
ATOM 1477 C C . MET B 1 93 ? 27.384 66.701 47.376 1.00 27.52 93 MET B C 1
ATOM 1478 O O . MET B 1 93 ? 26.275 66.246 47.054 1.00 34.55 93 MET B O 1
ATOM 1482 N N . PRO B 1 94 ? 28.269 67.129 46.475 1.00 25.65 94 PRO B N 1
ATOM 1483 C CA . PRO B 1 94 ? 28.002 66.996 45.038 1.00 18.63 94 PRO B CA 1
ATOM 1484 C C . PRO B 1 94 ? 27.803 65.543 44.658 1.00 22.23 94 PRO B C 1
ATOM 1485 O O . PRO B 1 94 ? 28.387 64.639 45.257 1.00 21.38 94 PRO B O 1
ATOM 1489 N N . LYS B 1 95 ? 27.038 65.327 43.586 1.00 27.76 95 LYS B N 1
ATOM 1490 C CA . LYS B 1 95 ? 26.781 63.959 43.146 1.00 23.47 95 LYS B CA 1
ATOM 1491 C C . LYS B 1 95 ? 28.078 63.241 42.829 1.00 26.39 95 LYS B C 1
ATOM 1492 O O . LYS B 1 95 ? 28.284 62.098 43.252 1.00 30.84 95 LYS B O 1
ATOM 1498 N N . GLN B 1 96 ? 29.011 63.924 42.181 1.00 29.24 96 GLN B N 1
ATOM 1499 C CA . GLN B 1 96 ? 30.205 63.202 41.787 1.00 37.69 96 GLN B CA 1
ATOM 1500 C C . GLN B 1 96 ? 31.039 62.859 43.012 1.00 30.04 96 GLN B C 1
ATOM 1501 O O . GLN B 1 96 ? 31.714 61.823 43.036 1.00 30.55 96 GLN B O 1
ATOM 1507 N N . LYS B 1 97 ? 30.943 63.672 44.065 1.00 26.05 97 LYS B N 1
ATOM 1508 C CA . LYS B 1 97 ? 31.578 63.295 45.319 1.00 26.74 97 LYS B CA 1
ATOM 1509 C C . LYS B 1 97 ? 30.851 62.126 45.966 1.00 25.87 97 LYS B C 1
ATOM 1510 O O . LYS B 1 97 ? 31.499 61.267 46.583 1.00 19.30 97 LYS B O 1
ATOM 1513 N N . ILE B 1 98 ? 29.519 62.059 45.810 1.00 25.90 98 ILE B N 1
ATOM 1514 C CA . ILE B 1 98 ? 28.769 60.940 46.379 1.00 22.76 98 ILE B CA 1
ATOM 1515 C C . ILE B 1 98 ? 29.100 59.660 45.629 1.00 19.78 98 ILE B C 1
ATOM 1516 O O . ILE B 1 98 ? 29.293 58.592 46.233 1.00 19.82 98 ILE B O 1
ATOM 1521 N N . LEU B 1 99 ? 29.222 59.765 44.303 1.00 18.12 99 LEU B N 1
ATOM 1522 C CA . LEU B 1 99 ? 29.620 58.628 43.480 1.00 21.03 99 LEU B CA 1
ATOM 1523 C C . LEU B 1 99 ? 30.991 58.101 43.872 1.00 15.79 99 LEU B C 1
ATOM 1524 O O . LEU B 1 99 ? 31.204 56.887 43.896 1.00 11.53 99 LEU B O 1
ATOM 1529 N N . GLU B 1 100 ? 31.939 59.005 44.155 1.00 16.97 100 GLU B N 1
ATOM 1530 C CA . GLU B 1 100 ? 33.286 58.602 44.541 1.00 13.99 100 GLU B CA 1
ATOM 1531 C C . GLU B 1 100 ? 33.282 57.908 45.894 1.00 13.94 100 GLU B C 1
ATOM 1532 O O . GLU B 1 100 ? 33.986 56.911 46.101 1.00 16.48 100 GLU B O 1
ATOM 1534 N N . TRP B 1 101 ? 32.486 58.413 46.829 1.00 16.82 101 TRP B N 1
ATOM 1535 C CA . TRP B 1 101 ? 32.434 57.786 48.141 1.00 16.66 101 TRP B CA 1
ATOM 1536 C C . TRP B 1 101 ? 31.935 56.354 48.042 1.00 14.79 101 TRP B C 1
ATOM 1537 O O . TRP B 1 101 ? 32.531 55.447 48.628 1.00 11.40 101 TRP B O 1
ATOM 1548 N N . LEU B 1 102 ? 30.905 56.107 47.230 1.00 20.52 102 LEU B N 1
ATOM 1549 C CA . LEU B 1 102 ? 30.417 54.738 47.136 1.00 17.98 102 LEU B CA 1
ATOM 1550 C C . LEU B 1 102 ? 31.429 53.842 46.444 1.00 16.30 102 LEU B C 1
ATOM 1551 O O . LEU B 1 102 ? 31.534 52.652 46.770 1.00 17.17 102 LEU B O 1
ATOM 1556 N N . ASN B 1 103 ? 32.242 54.409 45.556 1.00 13.57 103 ASN B N 1
ATOM 1557 C CA . ASN B 1 103 ? 33.220 53.579 44.876 1.00 17.21 103 ASN B CA 1
ATOM 1558 C C . ASN B 1 103 ? 34.299 53.113 45.850 1.00 20.47 103 ASN B C 1
ATOM 1559 O O . ASN B 1 103 ? 34.699 51.942 45.824 1.00 18.17 103 ASN B O 1
ATOM 1564 N N . GLU B 1 104 ? 34.728 53.988 46.772 1.00 20.46 104 GLU B N 1
ATOM 1565 C CA . GLU B 1 104 ? 35.762 53.585 47.724 1.00 17.95 104 GLU B CA 1
ATOM 1566 C C . GLU B 1 104 ? 35.214 52.718 48.850 1.00 22.11 104 GLU B C 1
ATOM 1567 O O . GLU B 1 104 ? 35.912 51.812 49.331 1.00 19.90 104 GLU B O 1
ATOM 1573 N N . ALA B 1 105 ? 33.969 52.967 49.265 1.00 20.89 105 ALA B N 1
ATOM 1574 C CA . ALA B 1 105 ? 33.313 52.064 50.196 1.00 20.74 105 ALA B CA 1
ATOM 1575 C C . ALA B 1 105 ? 33.193 50.667 49.603 1.00 29.31 105 ALA B C 1
ATOM 1576 O O . ALA B 1 105 ? 33.361 49.664 50.312 1.00 29.28 105 ALA B O 1
ATOM 1578 N N . GLY B 1 106 ? 32.921 50.582 48.297 1.00 24.72 106 GLY B N 1
ATOM 1579 C CA . GLY B 1 106 ? 32.812 49.281 47.662 1.00 18.98 106 GLY B CA 1
ATOM 1580 C C . GLY B 1 106 ? 34.147 48.569 47.571 1.00 21.06 106 GLY B C 1
ATOM 1581 O O . GLY B 1 106 ? 34.222 47.343 47.711 1.00 23.63 106 GLY B O 1
ATOM 1582 N N . VAL B 1 107 ? 35.218 49.323 47.325 1.00 17.50 107 VAL B N 1
ATOM 1583 C CA . VAL B 1 107 ? 36.536 48.712 47.277 1.00 15.77 107 VAL B CA 1
ATOM 1584 C C . VAL B 1 107 ? 36.953 48.253 48.668 1.00 24.59 107 VAL B C 1
ATOM 1585 O O . VAL B 1 107 ? 37.477 47.147 48.831 1.00 31.38 107 VAL B O 1
ATOM 1589 N N . GLN B 1 108 ? 36.728 49.084 49.696 1.00 25.39 108 GLN B N 1
ATOM 1590 C CA . GLN B 1 108 ? 37.102 48.659 51.041 1.00 21.25 108 GLN B CA 1
ATOM 1591 C C . GLN B 1 108 ? 36.308 47.425 51.434 1.00 17.51 108 GLN B C 1
ATOM 1592 O O . GLN B 1 108 ? 36.863 46.460 51.979 1.00 21.53 108 GLN B O 1
ATOM 1594 N N . ALA B 1 109 ? 35.036 47.387 51.050 1.00 13.45 109 ALA B N 1
ATOM 1595 C CA . ALA B 1 109 ? 34.181 46.270 51.415 1.00 15.23 109 ALA B CA 1
ATOM 1596 C C . ALA B 1 109 ? 34.619 44.973 50.758 1.00 24.28 109 ALA B C 1
ATOM 1597 O O . ALA B 1 109 ? 34.257 43.897 51.237 1.00 29.02 109 ALA B O 1
ATOM 1599 N N . ALA B 1 110 ? 35.364 45.046 49.665 1.00 27.16 110 ALA B N 1
ATOM 1600 C CA . ALA B 1 110 ? 35.812 43.843 48.986 1.00 23.81 110 ALA B CA 1
ATOM 1601 C C . ALA B 1 110 ? 37.116 43.295 49.559 1.00 26.38 110 ALA B C 1
ATOM 1602 O O . ALA B 1 110 ? 37.444 42.126 49.321 1.00 22.31 110 ALA B O 1
ATOM 1604 N N . LEU B 1 111 ? 37.890 44.128 50.247 1.00 31.59 111 LEU B N 1
ATOM 1605 C CA . LEU B 1 111 ? 39.183 43.738 50.812 1.00 30.69 111 LEU B CA 1
ATOM 1606 C C . LEU B 1 111 ? 39.185 43.472 52.331 1.00 33.66 111 LEU B C 1
ATOM 1607 O O . LEU B 1 111 ? 38.134 43.351 52.988 1.00 38.88 111 LEU B O 1
ATOM 1612 N N . SER C 1 2 ? 27.035 42.543 65.892 1.00 26.58 2 SER C N 1
ATOM 1613 C CA . SER C 1 2 ? 28.462 42.436 65.526 1.00 37.11 2 SER C CA 1
ATOM 1614 C C . SER C 1 2 ? 29.396 42.288 66.732 1.00 45.02 2 SER C C 1
ATOM 1615 O O . SER C 1 2 ? 30.460 41.674 66.625 1.00 53.65 2 SER C O 1
ATOM 1617 N N . THR C 1 3 ? 29.023 42.900 67.853 1.00 36.47 3 THR C N 1
ATOM 1618 C CA . THR C 1 3 ? 29.755 42.809 69.108 1.00 29.13 3 THR C CA 1
ATOM 1619 C C . THR C 1 3 ? 29.288 41.596 69.901 1.00 35.38 3 THR C C 1
ATOM 1620 O O . THR C 1 3 ? 28.175 41.091 69.723 1.00 36.70 3 THR C O 1
ATOM 1624 N N . VAL C 1 4 ? 30.161 41.133 70.790 1.00 34.38 4 VAL C N 1
ATOM 1625 C CA . VAL C 1 4 ? 29.873 39.985 71.641 1.00 28.17 4 VAL C CA 1
ATOM 1626 C C . VAL C 1 4 ? 29.190 40.517 72.892 1.00 23.43 4 VAL C C 1
ATOM 1627 O O . VAL C 1 4 ? 29.740 41.379 73.582 1.00 32.43 4 VAL C O 1
ATOM 1631 N N . ALA C 1 5 ? 27.986 40.026 73.179 1.00 21.78 5 ALA C N 1
ATOM 1632 C CA . ALA C 1 5 ? 27.275 40.385 74.406 1.00 11.62 5 ALA C CA 1
ATOM 1633 C C . ALA C 1 5 ? 27.665 39.402 75.499 1.00 24.05 5 ALA C C 1
ATOM 1634 O O . ALA C 1 5 ? 27.428 38.194 75.375 1.00 28.35 5 ALA C O 1
ATOM 1636 N N . VAL C 1 6 ? 28.254 39.924 76.563 1.00 22.24 6 VAL C N 1
ATOM 1637 C CA . VAL C 1 6 ? 28.852 39.123 77.619 1.00 20.00 6 VAL C CA 1
ATOM 1638 C C . VAL C 1 6 ? 28.035 39.269 78.887 1.00 19.43 6 VAL C C 1
ATOM 1639 O O . VAL C 1 6 ? 27.525 40.353 79.198 1.00 28.15 6 VAL C O 1
ATOM 1643 N N . THR C 1 7 ? 27.881 38.166 79.593 1.00 14.99 7 THR C N 1
ATOM 1644 C CA . THR C 1 7 ? 27.207 38.138 80.873 1.00 19.32 7 THR C CA 1
ATOM 1645 C C . THR C 1 7 ? 28.199 37.766 81.970 1.00 23.23 7 THR C C 1
ATOM 1646 O O . THR C 1 7 ? 29.369 37.461 81.710 1.00 21.33 7 THR C O 1
ATOM 1650 N N . ASP C 1 8 ? 27.715 37.796 83.217 1.00 30.01 8 ASP C N 1
ATOM 1651 C CA . ASP C 1 8 ? 28.533 37.340 84.336 1.00 27.22 8 ASP C CA 1
ATOM 1652 C C . ASP C 1 8 ? 28.922 35.872 84.165 1.00 27.56 8 ASP C C 1
ATOM 1653 O O . ASP C 1 8 ? 30.032 35.473 84.540 1.00 22.66 8 ASP C O 1
ATOM 1658 N N . ALA C 1 9 ? 28.034 35.060 83.580 1.00 37.74 9 ALA C N 1
ATOM 1659 C CA . ALA C 1 9 ? 28.322 33.638 83.414 1.00 40.68 9 ALA C CA 1
ATOM 1660 C C . ALA C 1 9 ? 29.383 33.396 82.349 1.00 40.11 9 ALA C C 1
ATOM 1661 O O . ALA C 1 9 ? 30.196 32.473 82.481 1.00 41.27 9 ALA C O 1
ATOM 1663 N N . THR C 1 10 ? 29.414 34.225 81.308 1.00 35.61 10 THR C N 1
ATOM 1664 C CA . THR C 1 10 ? 30.308 34.019 80.179 1.00 27.51 10 THR C CA 1
ATOM 1665 C C . THR C 1 10 ? 31.563 34.892 80.209 1.00 23.07 10 THR C C 1
ATOM 1666 O O . THR C 1 10 ? 32.376 34.793 79.283 1.00 23.17 10 THR C O 1
ATOM 1670 N N . PHE C 1 11 ? 31.765 35.721 81.248 1.00 24.61 11 PHE C N 1
ATOM 1671 C CA . PHE C 1 11 ? 32.911 36.639 81.248 1.00 27.17 11 PHE C CA 1
ATOM 1672 C C . PHE C 1 11 ? 34.232 35.873 81.288 1.00 31.65 11 PHE C C 1
ATOM 1673 O O . PHE C 1 11 ? 35.217 36.305 80.677 1.00 38.19 11 PHE C O 1
ATOM 1681 N N . GLU C 1 12 ? 34.283 34.738 82.003 1.00 24.52 12 GLU C N 1
ATOM 1682 C CA . GLU C 1 12 ? 35.558 34.035 82.111 1.00 26.09 12 GLU C CA 1
ATOM 1683 C C . GLU C 1 12 ? 35.960 33.419 80.778 1.00 31.42 12 GLU C C 1
ATOM 1684 O O . GLU C 1 12 ? 37.141 33.451 80.405 1.00 41.24 12 GLU C O 1
ATOM 1688 N N . ALA C 1 13 ? 34.992 32.903 80.019 1.00 28.50 13 ALA C N 1
ATOM 1689 C CA . ALA C 1 13 ? 35.340 32.253 78.761 1.00 25.75 13 ALA C CA 1
ATOM 1690 C C . ALA C 1 13 ? 35.484 33.264 77.634 1.00 25.21 13 ALA C C 1
ATOM 1691 O O . ALA C 1 13 ? 36.489 33.253 76.908 1.00 19.03 13 ALA C O 1
ATOM 1693 N N . ASP C 1 14 ? 34.526 34.192 77.526 1.00 25.42 14 ASP C N 1
ATOM 1694 C CA . ASP C 1 14 ? 34.477 35.107 76.392 1.00 37.81 14 ASP C CA 1
ATOM 1695 C C . ASP C 1 14 ? 35.537 36.198 76.456 1.00 40.61 14 ASP C C 1
ATOM 1696 O O . ASP C 1 14 ? 35.907 36.745 75.410 1.00 45.67 14 ASP C O 1
ATOM 1701 N N . VAL C 1 15 ? 36.041 36.519 77.646 1.00 35.40 15 VAL C N 1
ATOM 1702 C CA . VAL C 1 15 ? 36.959 37.635 77.793 1.00 32.29 15 VAL C CA 1
ATOM 1703 C C . VAL C 1 15 ? 38.295 37.165 78.351 1.00 26.59 15 VAL C C 1
ATOM 1704 O O . VAL C 1 15 ? 39.331 37.351 77.704 1.00 35.21 15 VAL C O 1
ATOM 1708 N N . LEU C 1 16 ? 38.303 36.566 79.550 1.00 18.10 16 LEU C N 1
ATOM 1709 C CA . LEU C 1 16 ? 39.596 36.341 80.202 1.00 22.90 16 LEU C CA 1
ATOM 1710 C C . LEU C 1 16 ? 40.350 35.137 79.650 1.00 32.95 16 LEU C C 1
ATOM 1711 O O . LEU C 1 16 ? 41.572 35.048 79.827 1.00 36.27 16 LEU C O 1
ATOM 1716 N N . LYS C 1 17 ? 39.667 34.191 79.006 1.00 36.81 17 LYS C N 1
ATOM 1717 C CA . LYS C 1 17 ? 40.375 33.105 78.340 1.00 36.33 17 LYS C CA 1
ATOM 1718 C C . LYS C 1 17 ? 40.483 33.324 76.834 1.00 38.88 17 LYS C C 1
ATOM 1719 O O . LYS C 1 17 ? 40.807 32.389 76.093 1.00 40.92 17 LYS C O 1
ATOM 1724 N N . SER C 1 18 ? 40.285 34.561 76.383 1.00 45.53 18 SER C N 1
ATOM 1725 C CA . SER C 1 18 ? 40.429 34.909 74.975 1.00 44.95 18 SER C CA 1
ATOM 1726 C C . SER C 1 18 ? 41.900 34.949 74.566 1.00 44.48 18 SER C C 1
ATOM 1727 O O . SER C 1 18 ? 42.765 35.415 75.316 1.00 33.49 18 SER C O 1
ATOM 1730 N N . SER C 1 19 ? 42.173 34.470 73.348 1.00 54.25 19 SER C N 1
ATOM 1731 C CA . SER C 1 19 ? 43.510 34.498 72.771 1.00 49.01 19 SER C CA 1
ATOM 1732 C C . SER C 1 19 ? 43.795 35.805 72.053 1.00 50.50 19 SER C C 1
ATOM 1733 O O . SER C 1 19 ? 44.927 36.013 71.600 1.00 60.31 19 SER C O 1
ATOM 1735 N N . LYS C 1 20 ? 42.807 36.699 71.969 1.00 38.03 20 LYS C N 1
ATOM 1736 C CA . LYS C 1 20 ? 42.957 38.006 71.357 1.00 34.37 20 LYS C CA 1
ATOM 1737 C C . LYS C 1 20 ? 42.577 39.079 72.375 1.00 33.80 20 LYS C C 1
ATOM 1738 O O . LYS C 1 20 ? 41.757 38.819 73.263 1.00 34.13 20 LYS C O 1
ATOM 1740 N N . PRO C 1 21 ? 43.171 40.278 72.294 1.00 31.72 21 PRO C N 1
ATOM 1741 C CA . PRO C 1 21 ? 42.754 41.369 73.183 1.00 26.27 21 PRO C CA 1
ATOM 1742 C C . PRO C 1 21 ? 41.251 41.577 73.091 1.00 21.72 21 PRO C C 1
ATOM 1743 O O . PRO C 1 21 ? 40.664 41.510 72.008 1.00 25.41 21 PRO C O 1
ATOM 1747 N N . VAL C 1 22 ? 40.630 41.821 74.241 1.00 14.06 22 VAL C N 1
ATOM 1748 C CA . VAL C 1 22 ? 39.199 42.090 74.316 1.00 12.27 22 VAL C CA 1
ATOM 1749 C C . VAL C 1 22 ? 38.999 43.494 74.849 1.00 14.29 22 VAL C C 1
ATOM 1750 O O . VAL C 1 22 ? 39.599 43.878 75.858 1.00 30.05 22 VAL C O 1
ATOM 1754 N N . LEU C 1 23 ? 38.157 44.249 74.178 1.00 15.73 23 LEU C N 1
ATOM 1755 C CA . LEU C 1 23 ? 37.701 45.535 74.663 1.00 12.15 23 LEU C CA 1
ATOM 1756 C C . LEU C 1 23 ? 36.310 45.334 75.225 1.00 21.33 23 LEU C C 1
ATOM 1757 O O . LEU C 1 23 ? 35.375 45.058 74.474 1.00 18.01 23 LEU C O 1
ATOM 1762 N N . VAL C 1 24 ? 36.181 45.456 76.548 1.00 31.90 24 VAL C N 1
ATOM 1763 C CA . VAL C 1 24 ? 34.902 45.305 77.244 1.00 28.99 24 VAL C CA 1
ATOM 1764 C C . VAL C 1 24 ? 34.276 46.685 77.416 1.00 23.89 24 VAL C C 1
ATOM 1765 O O . VAL C 1 24 ? 34.927 47.605 77.931 1.00 19.99 24 VAL C O 1
ATOM 1769 N N . ASP C 1 25 ? 33.013 46.840 76.977 1.00 22.53 25 ASP C N 1
ATOM 1770 C CA . ASP C 1 25 ? 32.281 48.099 77.128 1.00 24.46 25 ASP C CA 1
ATOM 1771 C C . ASP C 1 25 ? 31.169 47.930 78.165 1.00 24.87 25 ASP C C 1
ATOM 1772 O O . ASP C 1 25 ? 30.185 47.214 77.927 1.00 17.12 25 ASP C O 1
ATOM 1777 N N . PHE C 1 26 ? 31.285 48.660 79.277 1.00 19.27 26 PHE C N 1
ATOM 1778 C CA . PHE C 1 26 ? 30.299 48.594 80.348 1.00 22.15 26 PHE C CA 1
ATOM 1779 C C . PHE C 1 26 ? 29.240 49.650 80.116 1.00 27.09 26 PHE C C 1
ATOM 1780 O O . PHE C 1 26 ? 29.555 50.836 79.981 1.00 33.19 26 PHE C O 1
ATOM 1788 N N . TRP C 1 27 ? 27.986 49.213 80.071 1.00 23.73 27 TRP C N 1
ATOM 1789 C CA . TRP C 1 27 ? 26.905 50.111 79.722 1.00 19.58 27 TRP C CA 1
ATOM 1790 C C . TRP C 1 27 ? 25.627 49.746 80.484 1.00 12.50 27 TRP C C 1
ATOM 1791 O O . TRP C 1 27 ? 25.553 48.743 81.198 1.00 12.54 27 TRP C O 1
ATOM 1802 N N . ALA C 1 28 ? 24.624 50.609 80.319 1.00 16.63 28 ALA C N 1
ATOM 1803 C CA . ALA C 1 28 ? 23.268 50.434 80.813 1.00 18.01 28 ALA C CA 1
ATOM 1804 C C . ALA C 1 28 ? 22.301 51.072 79.812 1.00 28.86 28 ALA C C 1
ATOM 1805 O O . ALA C 1 28 ? 22.692 51.890 78.971 1.00 18.08 28 ALA C O 1
ATOM 1807 N N . GLU C 1 29 ? 21.047 50.611 79.831 1.00 28.18 29 GLU C N 1
ATOM 1808 C CA . GLU C 1 29 ? 20.083 51.154 78.880 1.00 29.11 29 GLU C CA 1
ATOM 1809 C C . GLU C 1 29 ? 19.752 52.628 79.138 1.00 35.32 29 GLU C C 1
ATOM 1810 O O . GLU C 1 29 ? 19.300 53.318 78.214 1.00 36.53 29 GLU C O 1
ATOM 1812 N N . TRP C 1 30 ? 19.980 53.130 80.356 1.00 33.48 30 TRP C N 1
ATOM 1813 C CA . TRP C 1 30 ? 19.554 54.471 80.748 1.00 22.97 30 TRP C CA 1
ATOM 1814 C C . TRP C 1 30 ? 20.609 55.549 80.540 1.00 23.43 30 TRP C C 1
ATOM 1815 O O . TRP C 1 30 ? 20.424 56.670 81.027 1.00 13.28 30 TRP C O 1
ATOM 1826 N N . CYS C 1 31 ? 21.695 55.256 79.831 1.00 31.02 31 CYS C N 1
ATOM 1827 C CA . CYS C 1 31 ? 22.796 56.201 79.662 1.00 35.54 31 CYS C CA 1
ATOM 1828 C C . CYS C 1 31 ? 22.907 56.660 78.204 1.00 31.51 31 CYS C C 1
ATOM 1829 O O . CYS C 1 31 ? 23.061 55.833 77.292 1.00 29.53 31 CYS C O 1
ATOM 1832 N N . GLY C 1 32 ? 22.859 57.981 77.995 1.00 20.58 32 GLY C N 1
ATOM 1833 C CA . GLY C 1 32 ? 22.894 58.557 76.669 1.00 18.64 32 GLY C CA 1
ATOM 1834 C C . GLY C 1 32 ? 24.251 58.428 76.010 1.00 27.51 32 GLY C C 1
ATOM 1835 O O . GLY C 1 32 ? 24.369 57.991 74.854 1.00 18.42 32 GLY C O 1
ATOM 1836 N N . PRO C 1 33 ? 25.306 58.849 76.735 1.00 29.44 33 PRO C N 1
ATOM 1837 C CA . PRO C 1 33 ? 26.681 58.641 76.249 1.00 27.94 33 PRO C CA 1
ATOM 1838 C C . PRO C 1 33 ? 27.002 57.218 75.796 1.00 27.18 33 PRO C C 1
ATOM 1839 O O . PRO C 1 33 ? 27.837 57.048 74.888 1.00 17.17 33 PRO C O 1
ATOM 1843 N N . CYS C 1 34 ? 26.392 56.192 76.416 1.00 26.53 34 CYS C N 1
ATOM 1844 C CA . CYS C 1 34 ? 26.636 54.811 75.997 1.00 27.77 34 CYS C CA 1
ATOM 1845 C C . CYS C 1 34 ? 26.027 54.544 74.630 1.00 33.34 34 CYS C C 1
ATOM 1846 O O . CYS C 1 34 ? 26.585 53.770 73.843 1.00 27.96 34 CYS C O 1
ATOM 1849 N N . LYS C 1 35 ? 24.860 55.157 74.351 1.00 44.15 35 LYS C N 1
ATOM 1850 C CA . LYS C 1 35 ? 24.248 55.152 73.023 1.00 41.71 35 LYS C CA 1
ATOM 1851 C C . LYS C 1 35 ? 24.923 56.137 72.070 1.00 38.88 35 LYS C C 1
ATOM 1852 O O . LYS C 1 35 ? 24.702 56.056 70.855 1.00 43.78 35 LYS C O 1
ATOM 1854 N N . GLN C 1 36 ? 25.723 57.073 72.598 1.00 33.26 36 GLN C N 1
ATOM 1855 C CA . GLN C 1 36 ? 26.575 57.906 71.752 1.00 30.12 36 GLN C CA 1
ATOM 1856 C C . GLN C 1 36 ? 27.763 57.098 71.238 1.00 28.20 36 GLN C C 1
ATOM 1857 O O . GLN C 1 36 ? 28.097 57.159 70.049 1.00 33.55 36 GLN C O 1
ATOM 1860 N N . ILE C 1 37 ? 28.398 56.310 72.113 1.00 26.62 37 ILE C N 1
ATOM 1861 C CA . ILE C 1 37 ? 29.541 55.499 71.699 1.00 25.30 37 ILE C CA 1
ATOM 1862 C C . ILE C 1 37 ? 29.126 54.154 71.113 1.00 24.25 37 ILE C C 1
ATOM 1863 O O . ILE C 1 37 ? 29.977 53.449 70.548 1.00 26.02 37 ILE C O 1
ATOM 1865 N N . ALA C 1 38 ? 27.850 53.782 71.204 1.00 18.58 38 ALA C N 1
ATOM 1866 C CA . ALA C 1 38 ? 27.452 52.437 70.801 1.00 16.20 38 ALA C CA 1
ATOM 1867 C C . ALA C 1 38 ? 27.599 52.182 69.299 1.00 18.65 38 ALA C C 1
ATOM 1868 O O . ALA C 1 38 ? 28.076 51.102 68.923 1.00 28.98 38 ALA C O 1
ATOM 1870 N N . PRO C 1 39 ? 27.201 53.111 68.411 1.00 17.23 39 PRO C N 1
ATOM 1871 C CA . PRO C 1 39 ? 27.431 52.864 66.971 1.00 20.23 39 PRO C CA 1
ATOM 1872 C C . PRO C 1 39 ? 28.897 52.804 66.579 1.00 26.43 39 PRO C C 1
ATOM 1873 O O . PRO C 1 39 ? 29.272 51.955 65.762 1.00 30.67 39 PRO C O 1
ATOM 1877 N N . ALA C 1 40 ? 29.733 53.704 67.115 1.00 31.39 40 ALA C N 1
ATOM 1878 C CA . ALA C 1 40 ? 31.168 53.657 66.835 1.00 27.60 40 ALA C CA 1
ATOM 1879 C C . ALA C 1 40 ? 31.762 52.289 67.166 1.00 30.77 40 ALA C C 1
ATOM 1880 O O . ALA C 1 40 ? 32.646 51.798 66.457 1.00 36.88 40 ALA C O 1
ATOM 1882 N N . LEU C 1 41 ? 31.280 51.646 68.229 1.00 32.72 41 LEU C N 1
ATOM 1883 C CA . LEU C 1 41 ? 31.868 50.368 68.605 1.00 26.06 41 LEU C CA 1
ATOM 1884 C C . LEU C 1 41 ? 31.354 49.231 67.732 1.00 21.59 41 LEU C C 1
ATOM 1885 O O . LEU C 1 41 ? 32.077 48.246 67.525 1.00 12.92 41 LEU C O 1
ATOM 1890 N N . GLU C 1 42 ? 30.171 49.390 67.121 1.00 30.20 42 GLU C N 1
ATOM 1891 C CA . GLU C 1 42 ? 29.709 48.381 66.164 1.00 30.13 42 GLU C CA 1
ATOM 1892 C C . GLU C 1 42 ? 30.476 48.424 64.853 1.00 35.47 42 GLU C C 1
ATOM 1893 O O . GLU C 1 42 ? 30.620 47.389 64.191 1.00 37.76 42 GLU C O 1
ATOM 1899 N N . GLN C 1 43 ? 30.955 49.602 64.445 1.00 29.85 43 GLN C N 1
ATOM 1900 C CA . GLN C 1 43 ? 31.883 49.634 63.326 1.00 26.37 43 GLN C CA 1
ATOM 1901 C C . GLN C 1 43 ? 33.215 49.018 63.727 1.00 18.59 43 GLN C C 1
ATOM 1902 O O . GLN C 1 43 ? 33.746 48.144 63.028 1.00 15.29 43 GLN C O 1
ATOM 1908 N N . LEU C 1 44 ? 33.714 49.366 64.910 1.00 18.33 44 LEU C N 1
ATOM 1909 C CA . LEU C 1 44 ? 35.017 48.846 65.293 1.00 27.89 44 LEU C CA 1
ATOM 1910 C C . LEU C 1 44 ? 34.994 47.334 65.438 1.00 23.77 44 LEU C C 1
ATOM 1911 O O . LEU C 1 44 ? 36.006 46.671 65.176 1.00 15.64 44 LEU C O 1
ATOM 1916 N N . SER C 1 45 ? 33.852 46.763 65.817 1.00 18.77 45 SER C N 1
ATOM 1917 C CA . SER C 1 45 ? 33.799 45.315 65.913 1.00 18.30 45 SER C CA 1
ATOM 1918 C C . SER C 1 45 ? 34.096 44.691 64.559 1.00 25.67 45 SER C C 1
ATOM 1919 O O . SER C 1 45 ? 34.773 43.659 64.472 1.00 24.45 45 SER C O 1
ATOM 1922 N N . GLU C 1 46 ? 33.605 45.312 63.488 1.00 32.69 46 GLU C N 1
ATOM 1923 C CA . GLU C 1 46 ? 33.806 44.768 62.153 1.00 31.51 46 GLU C CA 1
ATOM 1924 C C . GLU C 1 46 ? 35.124 45.221 61.525 1.00 31.15 46 GLU C C 1
ATOM 1925 O O . GLU C 1 46 ? 35.826 44.392 60.930 1.00 23.54 46 GLU C O 1
ATOM 1931 N N . GLU C 1 47 ? 35.497 46.506 61.654 1.00 29.19 47 GLU C N 1
ATOM 1932 C CA . GLU C 1 47 ? 36.778 46.948 61.098 1.00 27.85 47 GLU C CA 1
ATOM 1933 C C . GLU C 1 47 ? 37.944 46.183 61.716 1.00 33.76 47 GLU C C 1
ATOM 1934 O O . GLU C 1 47 ? 38.861 45.759 61.001 1.00 37.95 47 GLU C O 1
ATOM 1940 N N . LEU C 1 48 ? 37.921 45.970 63.035 1.00 33.23 48 LEU C N 1
ATOM 1941 C CA . LEU C 1 48 ? 39.040 45.333 63.724 1.00 30.56 48 LEU C CA 1
ATOM 1942 C C . LEU C 1 48 ? 38.793 43.870 64.048 1.00 31.24 48 LEU C C 1
ATOM 1943 O O . LEU C 1 48 ? 39.487 43.308 64.903 1.00 21.32 48 LEU C O 1
ATOM 1948 N N . ALA C 1 49 ? 37.815 43.248 63.398 1.00 32.14 49 ALA C N 1
ATOM 1949 C CA . ALA C 1 49 ? 37.736 41.801 63.433 1.00 33.49 49 ALA C CA 1
ATOM 1950 C C . ALA C 1 49 ? 39.082 41.241 62.993 1.00 44.01 49 ALA C C 1
ATOM 1951 O O . ALA C 1 49 ? 39.799 41.855 62.191 1.00 46.66 49 ALA C O 1
ATOM 1953 N N . ASP C 1 50 ? 39.425 40.071 63.528 1.00 40.88 50 ASP C N 1
ATOM 1954 C CA . ASP C 1 50 ? 40.722 39.413 63.383 1.00 33.34 50 ASP C CA 1
ATOM 1955 C C . ASP C 1 50 ? 41.821 40.101 64.179 1.00 27.97 50 ASP C C 1
ATOM 1956 O O . ASP C 1 50 ? 42.957 39.646 64.109 1.00 24.17 50 ASP C O 1
ATOM 1958 N N . VAL C 1 51 ? 41.526 41.159 64.954 1.00 29.96 51 VAL C N 1
ATOM 1959 C CA . VAL C 1 51 ? 42.531 41.777 65.832 1.00 26.80 51 VAL C CA 1
ATOM 1960 C C . VAL C 1 51 ? 42.066 41.917 67.285 1.00 29.78 51 VAL C C 1
ATOM 1961 O O . VAL C 1 51 ? 42.816 41.586 68.207 1.00 37.90 51 VAL C O 1
ATOM 1965 N N . VAL C 1 52 ? 40.858 42.447 67.513 1.00 31.10 52 VAL C N 1
ATOM 1966 C CA . VAL C 1 52 ? 40.352 42.727 68.863 1.00 26.17 52 VAL C CA 1
ATOM 1967 C C . VAL C 1 52 ? 38.882 42.355 68.955 1.00 21.42 52 VAL C C 1
ATOM 1968 O O . VAL C 1 52 ? 38.071 42.816 68.144 1.00 30.03 52 VAL C O 1
ATOM 1972 N N . THR C 1 53 ? 38.527 41.561 69.962 1.00 18.03 53 THR C N 1
ATOM 1973 C CA . THR C 1 53 ? 37.118 41.328 70.267 1.00 19.64 53 THR C CA 1
ATOM 1974 C C . THR C 1 53 ? 36.549 42.533 70.998 1.00 15.60 53 THR C C 1
ATOM 1975 O O . THR C 1 53 ? 37.147 43.033 71.948 1.00 18.16 53 THR C O 1
ATOM 1979 N N . ILE C 1 54 ? 35.373 42.971 70.591 1.00 11.69 54 ILE C N 1
ATOM 1980 C CA . ILE C 1 54 ? 34.704 44.061 71.264 1.00 11.68 54 ILE C CA 1
ATOM 1981 C C . ILE C 1 54 ? 33.458 43.495 71.897 1.00 11.65 54 ILE C C 1
ATOM 1982 O O . ILE C 1 54 ? 32.517 43.083 71.209 1.00 26.27 54 ILE C O 1
ATOM 1987 N N . ALA C 1 55 ? 33.496 43.443 73.217 1.00 11.75 55 ALA C N 1
ATOM 1988 C CA . ALA C 1 55 ? 32.443 42.896 74.041 1.00 20.21 55 ALA C CA 1
ATOM 1989 C C . ALA C 1 55 ? 31.698 44.021 74.760 1.00 26.29 55 ALA C C 1
ATOM 1990 O O . ALA C 1 55 ? 32.263 45.082 75.053 1.00 25.49 55 ALA C O 1
ATOM 1992 N N . LYS C 1 56 ? 30.408 43.791 75.009 1.00 28.78 56 LYS C N 1
ATOM 1993 C CA . LYS C 1 56 ? 29.568 44.712 75.769 1.00 25.21 56 LYS C CA 1
ATOM 1994 C C . LYS C 1 56 ? 28.983 43.994 76.976 1.00 28.42 56 LYS C C 1
ATOM 1995 O O . LYS C 1 56 ? 28.447 42.886 76.853 1.00 29.53 56 LYS C O 1
ATOM 2001 N N . VAL C 1 57 ? 29.126 44.617 78.141 1.00 28.07 57 VAL C N 1
ATOM 2002 C CA . VAL C 1 57 ? 28.588 44.126 79.403 1.00 18.77 57 VAL C CA 1
ATOM 2003 C C . VAL C 1 57 ? 27.557 45.144 79.874 1.00 17.27 57 VAL C C 1
ATOM 2004 O O . VAL C 1 57 ? 27.885 46.328 80.040 1.00 12.30 57 VAL C O 1
ATOM 2008 N N . ASN C 1 58 ? 26.331 44.677 80.136 1.00 13.83 58 ASN C N 1
ATOM 2009 C CA . ASN C 1 58 ? 25.254 45.538 80.615 1.00 12.35 58 ASN C CA 1
ATOM 2010 C C . ASN C 1 58 ? 25.281 45.496 82.142 1.00 25.91 58 ASN C C 1
ATOM 2011 O O . ASN C 1 58 ? 25.070 44.440 82.753 1.00 17.74 58 ASN C O 1
ATOM 2016 N N . ILE C 1 59 ? 25.549 46.645 82.767 1.00 30.74 59 ILE C N 1
ATOM 2017 C CA . ILE C 1 59 ? 25.790 46.636 84.202 1.00 29.09 59 ILE C CA 1
ATOM 2018 C C . ILE C 1 59 ? 24.513 46.425 85.004 1.00 30.47 59 ILE C C 1
ATOM 2019 O O . ILE C 1 59 ? 24.588 46.141 86.201 1.00 33.56 59 ILE C O 1
ATOM 2024 N N . GLU C 1 60 ? 23.344 46.539 84.380 1.00 19.40 60 GLU C N 1
ATOM 2025 C CA . GLU C 1 60 ? 22.089 46.319 85.081 1.00 28.68 60 GLU C CA 1
ATOM 2026 C C . GLU C 1 60 ? 21.655 44.861 85.045 1.00 25.30 60 GLU C C 1
ATOM 2027 O O . GLU C 1 60 ? 20.807 44.453 85.849 1.00 34.75 60 GLU C O 1
ATOM 2029 N N . ASP C 1 61 ? 22.207 44.074 84.133 1.00 16.36 61 ASP C N 1
ATOM 2030 C CA . ASP C 1 61 ? 21.928 42.648 84.077 1.00 23.84 61 ASP C CA 1
ATOM 2031 C C . ASP C 1 61 ? 23.012 41.817 84.742 1.00 36.15 61 ASP C C 1
ATOM 2032 O O . ASP C 1 61 ? 22.719 40.743 85.282 1.00 32.69 61 ASP C O 1
ATOM 2037 N N . SER C 1 62 ? 24.249 42.316 84.740 1.00 41.74 62 SER C N 1
ATOM 2038 C CA . SER C 1 62 ? 25.415 41.597 85.250 1.00 42.71 62 SER C CA 1
ATOM 2039 C C . SER C 1 62 ? 26.191 42.547 86.150 1.00 39.61 62 SER C C 1
ATOM 2040 O O . SER C 1 62 ? 27.057 43.302 85.678 1.00 41.53 62 SER C O 1
ATOM 2043 N N . PRO C 1 63 ? 25.866 42.577 87.453 1.00 31.12 63 PRO C N 1
ATOM 2044 C CA . PRO C 1 63 ? 26.548 43.505 88.357 1.00 21.10 63 PRO C CA 1
ATOM 2045 C C . PRO C 1 63 ? 27.924 43.056 88.833 1.00 20.87 63 PRO C C 1
ATOM 2046 O O . PRO C 1 63 ? 28.734 43.933 89.150 1.00 29.22 63 PRO C O 1
ATOM 2050 N N . THR C 1 64 ? 28.230 41.753 88.919 1.00 13.82 64 THR C N 1
ATOM 2051 C CA . THR C 1 64 ? 29.446 41.390 89.654 1.00 22.88 64 THR C CA 1
ATOM 2052 C C . THR C 1 64 ? 30.713 41.753 88.878 1.00 26.09 64 THR C C 1
ATOM 2053 O O . THR C 1 64 ? 31.702 42.196 89.474 1.00 28.44 64 THR C O 1
ATOM 2057 N N . THR C 1 65 ? 30.702 41.609 87.559 1.00 26.60 65 THR C N 1
ATOM 2058 C CA . THR C 1 65 ? 31.911 41.878 86.786 1.00 25.63 65 THR C CA 1
ATOM 2059 C C . THR C 1 65 ? 32.325 43.352 86.818 1.00 25.97 65 THR C C 1
ATOM 2060 O O . THR C 1 65 ? 33.526 43.639 86.926 1.00 25.95 65 THR C O 1
ATOM 2064 N N . PRO C 1 66 ? 31.399 44.315 86.677 1.00 23.39 66 PRO C N 1
ATOM 2065 C CA . PRO C 1 66 ? 31.812 45.722 86.843 1.00 16.90 66 PRO C CA 1
ATOM 2066 C C . PRO C 1 66 ? 32.235 46.053 88.265 1.00 24.08 66 PRO C C 1
ATOM 2067 O O . PRO C 1 66 ? 33.110 46.902 88.456 1.00 24.39 66 PRO C O 1
ATOM 2071 N N . SER C 1 67 ? 31.593 45.442 89.273 1.00 30.76 67 SER C N 1
ATOM 2072 C CA . SER C 1 67 ? 32.040 45.571 90.663 1.00 33.16 67 SER C CA 1
ATOM 2073 C C . SER C 1 67 ? 33.485 45.141 90.793 1.00 31.76 67 SER C C 1
ATOM 2074 O O . SER C 1 67 ? 34.278 45.758 91.522 1.00 23.65 67 SER C O 1
ATOM 2077 N N . ARG C 1 68 ? 33.809 44.027 90.139 1.00 27.49 68 ARG C N 1
ATOM 2078 C CA . ARG C 1 68 ? 35.106 43.390 90.252 1.00 20.45 68 ARG C CA 1
ATOM 2079 C C . ARG C 1 68 ? 36.241 44.248 89.684 1.00 22.94 68 ARG C C 1
ATOM 2080 O O . ARG C 1 68 ? 37.360 44.225 90.215 1.00 30.59 68 ARG C O 1
ATOM 2088 N N . TYR C 1 69 ? 35.973 45.067 88.660 1.00 22.54 69 TYR C N 1
ATOM 2089 C CA . TYR C 1 69 ? 37.018 45.873 88.030 1.00 18.29 69 TYR C CA 1
ATOM 2090 C C . TYR C 1 69 ? 36.841 47.360 88.295 1.00 18.71 69 TYR C C 1
ATOM 2091 O O . TYR C 1 69 ? 37.471 48.188 87.630 1.00 26.40 69 TYR C O 1
ATOM 2100 N N . GLY C 1 70 ? 36.015 47.702 89.277 1.00 13.76 70 GLY C N 1
ATOM 2101 C CA . GLY C 1 70 ? 36.010 49.025 89.858 1.00 13.89 70 GLY C CA 1
ATOM 2102 C C . GLY C 1 70 ? 35.376 50.072 88.979 1.00 16.76 70 GLY C C 1
ATOM 2103 O O . GLY C 1 70 ? 35.847 51.216 88.952 1.00 17.82 70 GLY C O 1
ATOM 2104 N N . VAL C 1 71 ? 34.309 49.708 88.263 1.00 19.79 71 VAL C N 1
ATOM 2105 C CA . VAL C 1 71 ? 33.594 50.661 87.428 1.00 19.04 71 VAL C CA 1
ATOM 2106 C C . VAL C 1 71 ? 32.775 51.593 88.315 1.00 29.07 71 VAL C C 1
ATOM 2107 O O . VAL C 1 71 ? 31.984 51.152 89.169 1.00 18.12 71 VAL C O 1
ATOM 2111 N N . ARG C 1 72 ? 32.968 52.898 88.111 1.00 32.52 72 ARG C N 1
ATOM 2112 C CA . ARG C 1 72 ? 32.254 53.921 88.846 1.00 23.48 72 ARG C CA 1
ATOM 2113 C C . ARG C 1 72 ? 31.352 54.767 87.962 1.00 25.68 72 ARG C C 1
ATOM 2114 O O . ARG C 1 72 ? 30.381 55.333 88.470 1.00 23.15 72 ARG C O 1
ATOM 2118 N N . GLY C 1 73 ? 31.642 54.875 86.666 1.00 27.94 73 GLY C N 1
ATOM 2119 C CA . GLY C 1 73 ? 30.751 55.557 85.747 1.00 26.84 73 GLY C CA 1
ATOM 2120 C C . GLY C 1 73 ? 30.709 54.837 84.414 1.00 29.42 73 GLY C C 1
ATOM 2121 O O . GLY C 1 73 ? 31.601 54.055 84.083 1.00 33.78 73 GLY C O 1
ATOM 2122 N N . ILE C 1 74 ? 29.681 55.151 83.626 1.00 28.98 74 ILE C N 1
ATOM 2123 C CA . ILE C 1 74 ? 29.496 54.504 82.329 1.00 18.27 74 ILE C CA 1
ATOM 2124 C C . ILE C 1 74 ? 29.221 55.578 81.287 1.00 13.02 74 ILE C C 1
ATOM 2125 O O . ILE C 1 74 ? 28.631 56.586 81.613 1.00 30.76 74 ILE C O 1
ATOM 2127 N N . PRO C 1 75 ? 29.702 55.406 80.041 1.00 19.95 75 PRO C N 1
ATOM 2128 C CA . PRO C 1 75 ? 30.562 54.348 79.458 1.00 24.82 75 PRO C CA 1
ATOM 2129 C C . PRO C 1 75 ? 31.963 54.190 80.089 1.00 29.77 75 PRO C C 1
ATOM 2130 O O . PRO C 1 75 ? 32.663 55.172 80.399 1.00 19.14 75 PRO C O 1
ATOM 2134 N N . THR C 1 76 ? 32.355 52.931 80.281 1.00 30.49 76 THR C N 1
ATOM 2135 C CA . THR C 1 76 ? 33.716 52.563 80.649 1.00 24.74 76 THR C CA 1
ATOM 2136 C C . THR C 1 76 ? 34.141 51.430 79.737 1.00 21.39 76 THR C C 1
ATOM 2137 O O . THR C 1 76 ? 33.416 50.444 79.582 1.00 23.58 76 THR C O 1
ATOM 2141 N N . MET C 1 77 ? 35.275 51.612 79.084 1.00 23.12 77 MET C N 1
ATOM 2142 C CA . MET C 1 77 ? 35.863 50.606 78.220 1.00 28.78 77 MET C CA 1
ATOM 2143 C C . MET C 1 77 ? 37.165 50.141 78.857 1.00 31.07 77 MET C C 1
ATOM 2144 O O . MET C 1 77 ? 37.976 50.972 79.280 1.00 24.83 77 MET C O 1
ATOM 2149 N N . MET C 1 78 ? 37.366 48.826 78.943 1.00 24.67 78 MET C N 1
ATOM 2150 C CA . MET C 1 78 ? 38.569 48.304 79.575 1.00 14.30 78 MET C CA 1
ATOM 2151 C C . MET C 1 78 ? 39.202 47.333 78.607 1.00 15.99 78 MET C C 1
ATOM 2152 O O . MET C 1 78 ? 38.499 46.494 78.034 1.00 16.16 78 MET C O 1
ATOM 2157 N N . LEU C 1 79 ? 40.521 47.431 78.434 1.00 19.46 79 LEU C N 1
ATOM 2158 C CA . LEU C 1 79 ? 41.225 46.530 77.533 1.00 20.32 79 LEU C CA 1
ATOM 2159 C C . LEU C 1 79 ? 41.777 45.368 78.345 1.00 26.56 79 LEU C C 1
ATOM 2160 O O . LEU C 1 79 ? 42.452 45.577 79.367 1.00 24.32 79 LEU C O 1
ATOM 2163 N N . PHE C 1 80 ? 41.489 44.147 77.889 1.00 22.99 80 PHE C N 1
ATOM 2164 C CA . PHE C 1 80 ? 41.975 42.951 78.552 1.00 21.36 80 PHE C CA 1
ATOM 2165 C C . PHE C 1 80 ? 42.896 42.214 77.599 1.00 16.05 80 PHE C C 1
ATOM 2166 O O . PHE C 1 80 ? 42.588 42.090 76.412 1.00 12.74 80 PHE C O 1
ATOM 2174 N N . ARG C 1 81 ? 43.974 41.657 78.147 1.00 15.34 81 ARG C N 1
ATOM 2175 C CA . ARG C 1 81 ? 44.979 40.934 77.378 1.00 16.43 81 ARG C CA 1
ATOM 2176 C C . ARG C 1 81 ? 45.503 39.784 78.210 1.00 21.94 81 ARG C C 1
ATOM 2177 O O . ARG C 1 81 ? 46.035 40.002 79.304 1.00 18.70 81 ARG C O 1
ATOM 2185 N N . ASP C 1 82 ? 45.374 38.575 77.661 1.00 35.57 82 ASP C N 1
ATOM 2186 C CA . ASP C 1 82 ? 45.770 37.328 78.315 1.00 32.94 82 ASP C CA 1
ATOM 2187 C C . ASP C 1 82 ? 45.314 37.326 79.768 1.00 28.04 82 ASP C C 1
ATOM 2188 O O . ASP C 1 82 ? 46.085 37.092 80.703 1.00 32.71 82 ASP C O 1
ATOM 2191 N N . GLY C 1 83 ? 44.031 37.620 79.947 1.00 27.63 83 GLY C N 1
ATOM 2192 C CA . GLY C 1 83 ? 43.375 37.505 81.231 1.00 30.85 83 GLY C CA 1
ATOM 2193 C C . GLY C 1 83 ? 43.565 38.673 82.172 1.00 25.91 83 GLY C C 1
ATOM 2194 O O . GLY C 1 83 ? 42.924 38.694 83.229 1.00 20.94 83 GLY C O 1
ATOM 2195 N N . GLN C 1 84 ? 44.346 39.685 81.798 1.00 24.47 84 GLN C N 1
ATOM 2196 C CA . GLN C 1 84 ? 44.696 40.774 82.702 1.00 25.89 84 GLN C CA 1
ATOM 2197 C C . GLN C 1 84 ? 44.072 42.052 82.165 1.00 26.13 84 GLN C C 1
ATOM 2198 O O . GLN C 1 84 ? 43.979 42.238 80.945 1.00 25.17 84 GLN C O 1
ATOM 2200 N N . MET C 1 85 ? 43.595 42.915 83.062 1.00 13.40 85 MET C N 1
ATOM 2201 C CA . MET C 1 85 ? 43.018 44.179 82.625 1.00 24.71 85 MET C CA 1
ATOM 2202 C C . MET C 1 85 ? 44.152 45.193 82.496 1.00 33.51 85 MET C C 1
ATOM 2203 O O . MET C 1 85 ? 44.816 45.516 83.485 1.00 34.31 85 MET C O 1
ATOM 2208 N N . THR C 1 86 ? 44.363 45.707 81.278 1.00 38.08 86 THR C N 1
ATOM 2209 C CA . THR C 1 86 ? 45.603 46.399 80.945 1.00 33.12 86 THR C CA 1
ATOM 2210 C C . THR C 1 86 ? 45.485 47.910 80.786 1.00 31.91 86 THR C C 1
ATOM 2211 O O . THR C 1 86 ? 46.515 48.584 80.807 1.00 44.49 86 THR C O 1
ATOM 2215 N N . SER C 1 87 ? 44.288 48.449 80.569 1.00 32.16 87 SER C N 1
ATOM 2216 C CA . SER C 1 87 ? 44.064 49.873 80.322 1.00 26.10 87 SER C CA 1
ATOM 2217 C C . SER C 1 87 ? 42.560 50.110 80.406 1.00 20.17 87 SER C C 1
ATOM 2218 O O . SER C 1 87 ? 41.769 49.167 80.339 1.00 13.03 87 SER C O 1
ATOM 2220 N N . MET C 1 88 ? 42.167 51.381 80.520 1.00 25.11 88 MET C N 1
ATOM 2221 C CA . MET C 1 88 ? 40.750 51.735 80.560 1.00 24.80 88 MET C CA 1
ATOM 2222 C C . MET C 1 88 ? 40.555 53.177 80.101 1.00 20.12 88 MET C C 1
ATOM 2223 O O . MET C 1 88 ? 41.483 53.990 80.102 1.00 20.97 88 MET C O 1
ATOM 2228 N N . LYS C 1 89 ? 39.322 53.469 79.693 1.00 19.46 89 LYS C N 1
ATOM 2229 C CA . LYS C 1 89 ? 38.886 54.803 79.301 1.00 16.31 89 LYS C CA 1
ATOM 2230 C C . LYS C 1 89 ? 37.441 54.995 79.758 1.00 23.08 89 LYS C C 1
ATOM 2231 O O . LYS C 1 89 ? 36.584 54.142 79.506 1.00 19.11 89 LYS C O 1
ATOM 2234 N N . VAL C 1 90 ? 37.171 56.122 80.418 1.00 28.76 90 VAL C N 1
ATOM 2235 C CA . VAL C 1 90 ? 35.865 56.422 80.998 1.00 23.01 90 VAL C CA 1
ATOM 2236 C C . VAL C 1 90 ? 35.217 57.523 80.173 1.00 19.60 90 VAL C C 1
ATOM 2237 O O . VAL C 1 90 ? 35.912 58.394 79.638 1.00 19.16 90 VAL C O 1
ATOM 2239 N N . GLY C 1 91 ? 33.899 57.443 80.006 1.00 22.88 91 GLY C N 1
ATOM 2240 C CA . GLY C 1 91 ? 33.160 58.477 79.312 1.00 13.11 91 GLY C CA 1
ATOM 2241 C C . GLY C 1 91 ? 33.155 58.306 77.803 1.00 23.41 91 GLY C C 1
ATOM 2242 O O . GLY C 1 91 ? 33.973 57.592 77.222 1.00 29.73 91 GLY C O 1
ATOM 2243 N N . ALA C 1 92 ? 32.201 58.996 77.161 1.00 27.55 92 ALA C N 1
ATOM 2244 C CA . ALA C 1 92 ? 32.070 58.981 75.702 1.00 32.57 92 ALA C CA 1
ATOM 2245 C C . ALA C 1 92 ? 33.296 59.575 75.015 1.00 33.15 92 ALA C C 1
ATOM 2246 O O . ALA C 1 92 ? 33.965 60.475 75.539 1.00 30.01 92 ALA C O 1
ATOM 2248 N N . MET C 1 93 ? 33.568 59.074 73.801 1.00 33.98 93 MET C N 1
ATOM 2249 C CA . MET C 1 93 ? 34.810 59.376 73.113 1.00 31.31 93 MET C CA 1
ATOM 2250 C C . MET C 1 93 ? 34.636 59.151 71.620 1.00 29.35 93 MET C C 1
ATOM 2251 O O . MET C 1 93 ? 33.882 58.245 71.229 1.00 19.26 93 MET C O 1
ATOM 2256 N N . PRO C 1 94 ? 35.256 59.973 70.762 1.00 27.47 94 PRO C N 1
ATOM 2257 C CA . PRO C 1 94 ? 35.203 59.749 69.310 1.00 21.32 94 PRO C CA 1
ATOM 2258 C C . PRO C 1 94 ? 35.780 58.400 68.910 1.00 29.99 94 PRO C C 1
ATOM 2259 O O . PRO C 1 94 ? 36.595 57.810 69.625 1.00 39.11 94 PRO C O 1
ATOM 2263 N N . LYS C 1 95 ? 35.339 57.906 67.746 1.00 28.54 95 LYS C N 1
ATOM 2264 C CA . LYS C 1 95 ? 35.862 56.632 67.253 1.00 19.59 95 LYS C CA 1
ATOM 2265 C C . LYS C 1 95 ? 37.372 56.694 67.024 1.00 26.52 95 LYS C C 1
ATOM 2266 O O . LYS C 1 95 ? 38.093 55.749 67.366 1.00 25.69 95 LYS C O 1
ATOM 2271 N N . GLN C 1 96 ? 37.883 57.813 66.492 1.00 28.35 96 GLN C N 1
ATOM 2272 C CA . GLN C 1 96 ? 39.300 57.839 66.135 1.00 24.99 96 GLN C CA 1
ATOM 2273 C C . GLN C 1 96 ? 40.174 57.906 67.374 1.00 23.44 96 GLN C C 1
ATOM 2274 O O . GLN C 1 96 ? 41.334 57.479 67.339 1.00 24.55 96 GLN C O 1
ATOM 2280 N N . LYS C 1 97 ? 39.639 58.438 68.474 1.00 28.04 97 LYS C N 1
ATOM 2281 C CA . LYS C 1 97 ? 40.358 58.383 69.743 1.00 32.05 97 LYS C CA 1
ATOM 2282 C C . LYS C 1 97 ? 40.426 56.958 70.300 1.00 31.87 97 LYS C C 1
ATOM 2283 O O . LYS C 1 97 ? 41.400 56.617 70.987 1.00 27.25 97 LYS C O 1
ATOM 2286 N N . ILE C 1 98 ? 39.399 56.132 70.047 1.00 31.68 98 ILE C N 1
ATOM 2287 C CA . ILE C 1 98 ? 39.422 54.731 70.475 1.00 21.95 98 ILE C CA 1
ATOM 2288 C C . ILE C 1 98 ? 40.423 53.939 69.649 1.00 20.27 98 ILE C C 1
ATOM 2289 O O . ILE C 1 98 ? 41.092 53.030 70.160 1.00 21.96 98 ILE C O 1
ATOM 2294 N N . LEU C 1 99 ? 40.519 54.251 68.352 1.00 21.84 99 LEU C N 1
ATOM 2295 C CA . LEU C 1 99 ? 41.575 53.683 67.516 1.00 21.84 99 LEU C CA 1
ATOM 2296 C C . LEU C 1 99 ? 42.949 54.066 68.046 1.00 22.81 99 LEU C C 1
ATOM 2297 O O . LEU C 1 99 ? 43.839 53.213 68.158 1.00 23.53 99 LEU C O 1
ATOM 2302 N N . GLU C 1 100 ? 43.120 55.338 68.431 1.00 26.78 100 GLU C N 1
ATOM 2303 C CA . GLU C 1 100 ? 44.421 55.790 68.907 1.00 24.06 100 GLU C CA 1
ATOM 2304 C C . GLU C 1 100 ? 44.796 55.089 70.202 1.00 24.56 100 GLU C C 1
ATOM 2305 O O . GLU C 1 100 ? 45.916 54.581 70.339 1.00 25.01 100 GLU C O 1
ATOM 2307 N N . TRP C 1 101 ? 43.836 54.972 71.121 1.00 29.91 101 TRP C N 1
ATOM 2308 C CA . TRP C 1 101 ? 44.080 54.309 72.399 1.00 24.34 101 TRP C CA 1
AT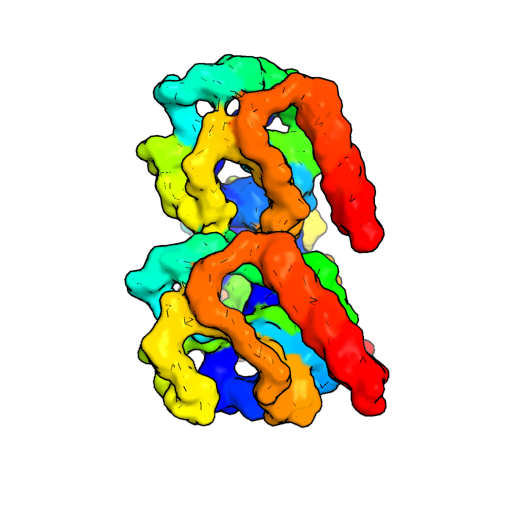OM 2309 C C . TRP C 1 101 ? 44.454 52.839 72.204 1.00 23.66 101 TRP C C 1
ATOM 2310 O O . TRP C 1 101 ? 45.351 52.322 72.885 1.00 25.39 101 TRP C O 1
ATOM 2321 N N . LEU C 1 102 ? 43.797 52.152 71.267 1.00 18.54 102 LEU C N 1
ATOM 2322 C CA . LEU C 1 102 ? 44.161 50.764 71.024 1.00 14.10 102 LEU C CA 1
ATOM 2323 C C . LEU C 1 102 ? 45.487 50.629 70.298 1.00 18.63 102 LEU C C 1
ATOM 2324 O O . LEU C 1 102 ? 46.165 49.607 70.444 1.00 26.78 102 LEU C O 1
ATOM 2329 N N . ASN C 1 103 ? 45.887 51.625 69.514 1.00 17.39 103 ASN C N 1
ATOM 2330 C CA . ASN C 1 103 ? 47.180 51.498 68.854 1.00 20.75 103 ASN C CA 1
ATOM 2331 C C . ASN C 1 103 ? 48.310 51.595 69.870 1.00 20.49 103 ASN C C 1
ATOM 2332 O O . ASN C 1 103 ? 49.281 50.824 69.820 1.00 16.65 103 ASN C O 1
ATOM 2337 N N . GLU C 1 104 ? 48.163 52.491 70.844 1.00 17.03 104 GLU C N 1
ATOM 2338 C CA . GLU C 1 104 ? 49.213 52.680 71.833 1.00 19.46 104 GLU C CA 1
ATOM 2339 C C . GLU C 1 104 ? 49.218 51.556 72.859 1.00 24.76 104 GLU C C 1
ATOM 2340 O O . GLU C 1 104 ? 50.291 51.157 73.337 1.00 19.68 104 GLU C O 1
ATOM 2346 N N . ALA C 1 105 ? 48.037 51.016 73.170 1.00 24.56 105 ALA C N 1
ATOM 2347 C CA . ALA C 1 105 ? 47.962 49.811 73.979 1.00 17.99 105 ALA C CA 1
ATOM 2348 C C . ALA C 1 105 ? 48.691 48.675 73.295 1.00 16.78 105 ALA C C 1
ATOM 2349 O O . ALA C 1 105 ? 49.348 47.863 73.953 1.00 26.14 105 ALA C O 1
ATOM 2351 N N . GLY C 1 106 ? 48.588 48.600 71.970 1.00 14.90 106 GLY C N 1
ATOM 2352 C CA . GLY C 1 106 ? 49.271 47.535 71.255 1.00 21.92 106 GLY C CA 1
ATOM 2353 C C . GLY C 1 106 ? 50.775 47.717 71.247 1.00 22.89 106 GLY C C 1
ATOM 2354 O O . GLY C 1 106 ? 51.530 46.749 71.406 1.00 19.95 106 GLY C O 1
ATOM 2355 N N . VAL C 1 107 ? 51.234 48.961 71.098 1.00 13.52 107 VAL C N 1
ATOM 2356 C CA . VAL C 1 107 ? 52.668 49.202 71.160 1.00 26.19 107 VAL C CA 1
ATOM 2357 C C . VAL C 1 107 ? 53.178 48.936 72.572 1.00 30.21 107 VAL C C 1
ATOM 2358 O O . VAL C 1 107 ? 54.215 48.287 72.754 1.00 36.27 107 VAL C O 1
ATOM 2362 N N . GLN C 1 108 ? 52.438 49.383 73.595 1.00 22.38 108 GLN C N 1
ATOM 2363 C CA . GLN C 1 108 ? 52.896 49.150 74.958 1.00 13.92 108 GLN C CA 1
ATOM 2364 C C . GLN C 1 108 ? 53.011 47.653 75.253 1.00 13.94 108 GLN C C 1
ATOM 2365 O O . GLN C 1 108 ? 54.010 47.198 75.826 1.00 21.02 108 GLN C O 1
ATOM 2367 N N . ALA C 1 109 ? 52.042 46.857 74.803 1.00 13.77 109 ALA C N 1
ATOM 2368 C CA . ALA C 1 109 ? 52.096 45.426 75.076 1.00 21.49 109 ALA C CA 1
ATOM 2369 C C . ALA C 1 109 ? 53.193 44.725 74.291 1.00 22.03 109 ALA C C 1
ATOM 2370 O O . ALA C 1 109 ? 53.789 43.755 74.787 1.00 23.30 109 ALA C O 1
ATOM 2372 N N . ALA C 1 110 ? 53.559 45.270 73.142 1.00 18.20 110 ALA C N 1
ATOM 2373 C CA . ALA C 1 110 ? 54.551 44.622 72.307 1.00 15.36 110 ALA C CA 1
ATOM 2374 C C . ALA C 1 110 ? 55.973 44.891 72.779 1.00 19.16 110 ALA C C 1
ATOM 2375 O O . ALA C 1 110 ? 56.857 44.058 72.534 1.00 19.17 110 ALA C O 1
ATOM 2377 N N . LEU C 1 111 ? 56.201 45.967 73.534 1.00 20.81 111 LEU C N 1
ATOM 2378 C CA . LEU C 1 111 ? 57.561 46.322 73.902 1.00 14.65 111 LEU C CA 1
ATOM 2379 C C . LEU C 1 111 ? 57.981 45.745 75.258 1.00 25.43 111 LEU C C 1
ATOM 2380 O O . LEU C 1 111 ? 59.098 46.035 75.709 1.00 17.56 111 LEU C O 1
ATOM 2385 N N . GLU C 1 112 ? 57.133 44.911 75.888 1.00 32.55 112 GLU C N 1
ATOM 2386 C CA . GLU C 1 112 ? 57.515 44.062 77.036 1.00 31.83 112 GLU C CA 1
ATOM 2387 C C . GLU C 1 112 ? 57.392 42.537 76.747 1.00 40.05 112 GLU C C 1
ATOM 2388 O O . GLU C 1 112 ? 58.221 41.907 76.053 1.00 36.12 112 GLU C O 1
#

Organism: Caulobacter vibrioides (strain NA1000 / CB15N) (NCBI:txid565050)

B-factor: mean 23.77, std 10.88, range [9.88, 73.07]

Foldseek 3Di:
DAAEAAQVCCCVVALQDPAKEKEWEDEPPDDLCVVCVVLVVVVCVVQPVHYHYYYYYCVRHVPVCVVVPDDAPGKIFIHDNRHTDDIDHTHDDSVVVVVVVVVVVVVVVVD/DAAEAALVCCCPVAQVDQAKEKEWEEEPVDPQVVVCVVLVVVVCVVQPVHYHYYYYYCVRHVPVCVVVPDDAPGKIFIYHNRDTQDIDHTRDDSVVVVVVVVVSVVVVVD/DAAEDAPVCCCPPAQQDQAKEKEWEEEPPDVLCVVCVVLVVVVCVVQPVHYHYYYYYCVRHVPVCVVVPDDAPGKIFIDHNRRTQDIDHTHDDSVVVVVVVVVSVVVVVVD

InterPro domains:
  IPR005746 Thioredoxin [PIRSF000077] (3-104)
  IPR005746 Thioredoxin [TIGR01068] (7-104)
  IPR013766 Thioredoxin domain [PF00085] (3-103)
  IPR013766 Thioredoxin domain [PS51352] (1-107)
  IPR017937 Thioredoxin, conserved site [PS00194] (23-41)
  IPR036249 Thioredoxin-like superfamily [SSF52833] (3-105)

Solvent-accessible surface area: 16682 Å² total; per-residue (Å²): 114,27,50,85,4,62,49,69,5,11,78,38,21,2,47,96,24,110,69,30,1,0,0,1,0,65,1,89,166,14,46,65,3,68,128,2,26,75,16,0,72,92,0,11,69,76,31,62,93,87,13,30,2,0,31,0,30,43,107,117,5,78,76,7,10,83,124,53,52,33,161,31,25,2,4,1,1,1,1,51,117,24,125,74,71,35,92,68,88,25,44,47,91,85,73,64,0,72,51,23,18,97,116,9,27,78,133,42,79,146,126,115,29,63,83,5,59,52,97,52,8,98,40,60,3,42,48,20,78,63,24,1,0,0,1,0,72,0,85,164,9,50,65,4,83,72,7,27,73,15,0,70,87,0,8,137,88,34,61,92,90,14,33,1,0,25,0,29,40,112,111,4,78,91,9,10,79,64,42,32,30,217,30,24,1,2,0,0,2,2,71,98,27,53,21,55,31,75,50,95,25,50,39,93,64,128,66,0,45,47,28,17,101,123,9,27,80,69,46,84,174,66,30,60,86,6,65,53,97,51,6,83,69,55,2,30,142,28,118,39,28,1,0,0,3,0,60,2,92,189,15,45,65,7,61,74,6,21,14,15,1,58,23,0,13,97,98,41,61,114,89,14,39,1,0,38,1,25,49,70,116,6,80,92,11,9,85,164,37,48,31,159,42,27,3,2,3,0,0,2,65,111,33,58,80,68,31,90,26,65,30,53,59,89,49,130,59,1,45,46,37,19,101,119,14,27,77,58,38,78,142,188

Nearest PDB structures (foldseek):
  6esx-assembly1_A  TM=1.009E+00  e=2.932E-24  Caulobacter vibrioides NA1000
  2tir-assembly1_A  TM=9.849E-01  e=4.875E-16  Escherichia coli
  5hr3-assembly2_B  TM=9.807E-01  e=9.585E-16  Escherichia coli
  2o8v-assembly1_B  TM=9.792E-01  e=1.256E-15  Escherichia coli
  6h7o-assembly2_F  TM=9.826E-01  e=1.885E-15  Escherichia coli K-12

Radius of gyration: 23.19 Å; Cα contacts (8 Å, |Δi|>4): 569; chains: 3; bounding box: 64×61×53 Å

Sequence (332 aa):
STVAVTDATFEADVLKSSKPVLVDFWAEWCCGPCCKQIAPALEQLSEELADVVTIAKVNIEDSPTTPSRYGVRGIPTMMLFRDGQMTSMKVGAMPKQKILEWLNEAGVQAALESTVAVTDATFEADVLKSSKPVLVDFWAEWCCGPCCKQIAPALEQLSEELADVVTIAKVNIEDSPTTPSRYGVRGIPTMMLFRDGQMTSMKVGAMPKQKILEWLNEAGVQAALSTVAVTDATFEADVLKSSKPVLVDFWAEWCGPCKQIAPALEQLSEELADVVTIAKVNIEDSPTTPSRYGVRGIPTMMLFRDGQMTSMKVGAMPKQKILEWLNEAGVQAALE